Protein AF-A0AA86S1J9-F1 (afdb_monomer_lite)

Organism: NCBI:txid92480

Secondary structure (DSSP, 8-state):
---SS-----B-TTSPBPPPPHHHHHHHHHHHHHHHHHHHHHHHHHHHHHHHHHHHHHHHHHHHHHHHHHHHHHHHHHHHHHHHHHHHHHHHHHHHHHHHHHHHHHHHHHHHHHHHHHHHHHTS----------------------------S------------------------------------PPP---------------TTTT-------------------------SSHHHHHHHHHHHHHHHHHHHHHHHHHHHHHHHHHHTSTTS------

pLDDT: mean 70.23, std 21.92, range [32.53, 98.69]

Radius of gyration: 53.82 Å; chains: 1; bounding box: 109×72×164 Å

Foldseek 3Di:
DDDQADDQPDAPPVRHGDPDDPVRVVSRVVSVVVVVVVVVVVVVVVVVVVVVVVVVVVVVVVVVVVVVVVVVVVVVVVVVVVVVVVVVVVVVVVVVVVVVVVVVVVVVVVVVVVVVVVVVVVPPDPPPDDDDDDDDDDDDDDDPPPDDDPDDPDDDPDDDDPPPDDPDDDDDDDDDDDDDDDDYDDDDDDDDDDDDDDDDDDDPPDDPPPPDPDPPDDDDDDDDDDDDDDDDDDDDDPPPVVVVVVVVVVVVVVVVVVVVVVVVVVVVVVVVVPPPPPDDDDD

Structure (mmCIF, N/CA/C/O backbone):
data_AF-A0AA86S1J9-F1
#
_entry.id   AF-A0AA86S1J9-F1
#
loop_
_atom_site.group_PDB
_atom_site.id
_atom_site.type_symbol
_atom_site.label_atom_id
_atom_site.label_alt_id
_atom_site.label_comp_id
_atom_site.label_asym_id
_atom_site.label_entity_id
_atom_site.label_seq_id
_atom_site.pdbx_PDB_ins_code
_atom_site.Cartn_x
_atom_site.Cartn_y
_atom_site.Cartn_z
_atom_site.occupancy
_atom_site.B_iso_or_equiv
_atom_site.auth_seq_id
_atom_site.auth_comp_id
_atom_site.auth_asym_id
_atom_site.auth_atom_id
_atom_site.pdbx_PDB_model_num
ATOM 1 N N . MET A 1 1 ? -40.732 -11.973 35.338 1.00 45.09 1 MET A N 1
ATOM 2 C CA . MET A 1 1 ? -39.753 -10.915 35.672 1.00 45.09 1 MET A CA 1
ATOM 3 C C . MET A 1 1 ? -39.869 -10.614 37.156 1.00 45.09 1 MET A C 1
ATOM 5 O O . MET A 1 1 ? -40.944 -10.226 37.598 1.00 45.09 1 MET A O 1
ATOM 9 N N . MET A 1 2 ? -38.826 -10.903 37.936 1.00 52.12 2 MET A N 1
ATOM 10 C CA . MET A 1 2 ? -38.847 -10.723 39.391 1.00 52.12 2 MET A CA 1
ATOM 11 C C . MET A 1 2 ? -38.641 -9.254 39.760 1.00 52.12 2 MET A C 1
ATOM 13 O O . MET A 1 2 ? -37.820 -8.571 39.156 1.00 52.12 2 MET A O 1
ATOM 17 N N . LYS A 1 3 ? -39.378 -8.782 40.770 1.00 61.06 3 LYS A N 1
ATOM 18 C CA . LYS A 1 3 ? -39.089 -7.514 41.444 1.00 61.06 3 LYS A CA 1
ATOM 19 C C . LYS A 1 3 ? -37.802 -7.710 42.262 1.00 61.06 3 LYS A C 1
ATOM 21 O O . LYS A 1 3 ? -37.840 -8.532 43.174 1.00 61.06 3 LYS A O 1
ATOM 26 N N . PRO A 1 4 ? -36.697 -6.997 41.961 1.00 74.00 4 PRO A N 1
ATOM 27 C CA . PRO A 1 4 ? -35.430 -7.136 42.694 1.00 74.00 4 PRO A CA 1
ATOM 28 C C . PRO A 1 4 ? -35.527 -6.602 44.125 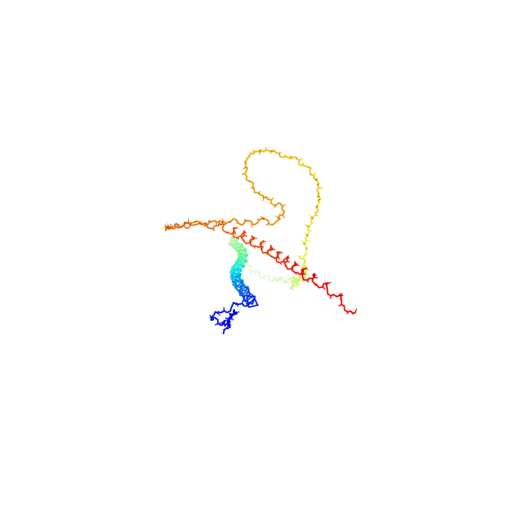1.00 74.00 4 PRO A C 1
ATOM 30 O O . PRO A 1 4 ? -34.716 -6.922 44.982 1.00 74.00 4 PRO A O 1
ATOM 33 N N . PHE A 1 5 ? -36.524 -5.751 44.354 1.00 78.19 5 PHE A N 1
ATOM 34 C CA . PHE A 1 5 ? -36.726 -5.030 45.590 1.00 78.19 5 PHE A CA 1
ATOM 35 C C . PHE A 1 5 ? -37.723 -5.750 46.484 1.00 78.19 5 PHE A C 1
ATOM 37 O O . PHE A 1 5 ? -38.827 -6.112 46.060 1.00 78.19 5 PHE A O 1
ATOM 44 N N . ILE A 1 6 ? -37.320 -5.924 47.736 1.00 80.94 6 ILE A N 1
ATOM 45 C CA . ILE A 1 6 ? -38.167 -6.429 48.801 1.00 80.94 6 ILE A CA 1
ATOM 46 C C . ILE A 1 6 ? -38.995 -5.256 49.316 1.00 80.94 6 ILE A C 1
ATOM 48 O O . ILE A 1 6 ? -38.469 -4.202 49.676 1.00 80.94 6 ILE A O 1
ATOM 52 N N . TYR A 1 7 ? -40.310 -5.441 49.314 1.00 79.25 7 TYR A N 1
ATOM 53 C CA . TYR A 1 7 ? -41.273 -4.485 49.841 1.00 79.25 7 TYR A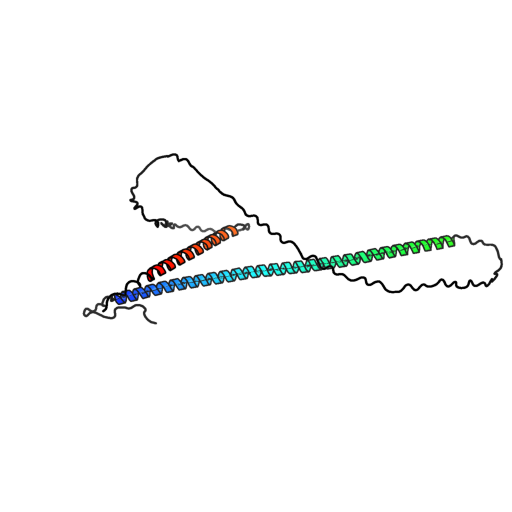 CA 1
ATOM 54 C C . TYR A 1 7 ? -41.998 -5.144 51.006 1.00 79.25 7 TYR A C 1
ATOM 56 O O . TYR A 1 7 ? -42.375 -6.313 50.893 1.00 79.25 7 TYR A O 1
ATOM 64 N N . SER A 1 8 ? -42.245 -4.389 52.075 1.00 72.81 8 SER A N 1
ATOM 65 C CA . SER A 1 8 ? -43.034 -4.874 53.207 1.00 72.81 8 SER A CA 1
ATOM 66 C C . SER A 1 8 ? -44.425 -5.320 52.742 1.00 72.81 8 SER A C 1
ATOM 68 O O . SER A 1 8 ? -45.183 -4.544 52.146 1.00 72.81 8 SER A O 1
ATOM 70 N N . LYS A 1 9 ? -44.731 -6.603 52.967 1.00 72.56 9 LYS A N 1
ATOM 71 C CA . LYS A 1 9 ? -46.024 -7.235 52.647 1.00 72.56 9 LYS A CA 1
ATOM 72 C C . LYS A 1 9 ? -46.938 -7.358 53.869 1.00 72.56 9 LYS A C 1
ATOM 74 O O . LYS A 1 9 ? -48.106 -7.691 53.705 1.00 72.56 9 LYS A O 1
ATOM 79 N N . GLU A 1 10 ? -46.416 -7.097 55.066 1.00 74.06 10 GLU A N 1
ATOM 80 C CA . GLU A 1 10 ? -47.159 -7.179 56.323 1.00 74.06 10 GLU A CA 1
ATOM 81 C C . GLU A 1 10 ? -47.872 -5.849 56.605 1.00 74.06 10 GLU A C 1
ATOM 83 O O . GLU A 1 10 ? -47.258 -4.777 56.602 1.00 74.06 10 GLU A O 1
ATOM 88 N N . VAL A 1 11 ? -49.183 -5.920 56.836 1.00 66.81 11 VAL A N 1
ATOM 89 C CA . VAL A 1 11 ? -50.024 -4.780 57.216 1.00 66.81 11 VAL A CA 1
ATOM 90 C C . VAL A 1 11 ? -50.331 -4.921 58.705 1.00 66.81 11 VAL A C 1
ATOM 92 O O . VAL A 1 11 ? -50.812 -5.968 59.135 1.00 66.81 11 VAL A O 1
ATOM 95 N N . THR A 1 12 ? -50.003 -3.902 59.498 1.00 71.00 12 THR A N 1
ATOM 96 C CA . THR A 1 12 ? -50.317 -3.838 60.932 1.00 71.00 12 THR A CA 1
ATOM 97 C C . THR A 1 12 ? -51.832 -3.769 61.154 1.00 71.00 12 THR A C 1
ATOM 99 O O . THR A 1 12 ? -52.582 -3.425 60.241 1.00 71.00 12 THR A O 1
ATOM 102 N N . ALA A 1 13 ? -52.305 -4.098 62.361 1.00 71.75 13 ALA A N 1
ATOM 103 C CA . ALA A 1 13 ? -53.736 -4.110 62.692 1.00 71.75 13 ALA A CA 1
ATOM 104 C C . ALA A 1 13 ? -54.424 -2.745 62.455 1.00 71.75 13 ALA A C 1
ATOM 106 O O . ALA A 1 13 ? -55.623 -2.696 62.194 1.00 71.75 13 ALA A O 1
ATOM 107 N N . GLU A 1 14 ? -53.656 -1.651 62.459 1.00 75.06 14 GLU A N 1
ATOM 108 C CA . GLU A 1 14 ? -54.088 -0.289 62.124 1.00 75.06 14 GLU A CA 1
ATOM 109 C C . GLU A 1 14 ? -54.188 0.002 60.607 1.00 75.06 14 GLU A C 1
ATOM 111 O O . GLU A 1 14 ? -54.456 1.135 60.210 1.00 75.06 14 GLU A O 1
ATOM 116 N N . GLY A 1 15 ? -53.955 -0.982 59.731 1.00 76.38 15 GLY A N 1
ATOM 117 C CA . GLY A 1 15 ? -54.033 -0.820 58.271 1.00 76.38 15 GLY A CA 1
ATOM 118 C C . GLY A 1 15 ? -52.809 -0.153 57.627 1.00 76.38 15 GLY A C 1
ATOM 119 O O . GLY A 1 15 ? -52.774 0.049 56.411 1.00 76.38 15 GLY A O 1
ATOM 120 N N . THR A 1 16 ? -51.783 0.176 58.411 1.00 72.94 16 THR A N 1
ATOM 121 C CA . THR A 1 16 ? -50.511 0.730 57.929 1.00 72.94 16 THR A CA 1
ATOM 122 C C . THR A 1 16 ? -49.564 -0.388 57.481 1.00 72.94 16 THR A C 1
ATOM 124 O O . THR A 1 16 ? -49.588 -1.494 58.009 1.00 72.94 16 THR A O 1
ATOM 127 N N . LYS A 1 17 ? -48.729 -0.149 56.462 1.00 76.06 17 LYS A N 1
ATOM 128 C CA . LYS A 1 17 ? -47.693 -1.122 56.071 1.00 76.06 17 LYS A CA 1
ATOM 129 C C . LYS A 1 17 ? -46.566 -1.072 57.094 1.00 76.06 17 LYS A C 1
ATOM 131 O O . LYS A 1 17 ? -46.089 0.018 57.412 1.00 76.06 17 LYS A O 1
ATOM 136 N N . LYS A 1 18 ? -46.118 -2.232 57.569 1.00 77.44 18 LYS A N 1
ATOM 137 C CA . LYS A 1 18 ? -44.987 -2.322 58.496 1.00 77.44 18 LYS A CA 1
ATOM 138 C C . LYS A 1 18 ? -43.740 -1.715 57.833 1.00 77.44 18 LYS A C 1
ATOM 140 O O . LYS A 1 18 ? -43.548 -1.956 56.636 1.00 77.44 18 LYS A O 1
ATOM 145 N N . PRO A 1 19 ? -42.906 -0.933 58.537 1.00 79.00 19 PRO A N 1
ATOM 146 C CA . PRO A 1 19 ? -41.640 -0.475 57.975 1.00 79.00 19 PRO A CA 1
ATOM 147 C C . PRO A 1 19 ? -40.791 -1.677 57.542 1.00 79.00 19 PRO A C 1
ATOM 149 O O . PRO A 1 19 ? -40.860 -2.747 58.148 1.00 79.00 19 PRO A O 1
ATOM 152 N N . ILE A 1 20 ? -40.039 -1.495 56.457 1.00 80.06 20 ILE A N 1
ATOM 153 C CA . ILE A 1 20 ? -39.129 -2.503 55.901 1.00 80.06 20 ILE A CA 1
ATOM 154 C C . ILE A 1 20 ? -38.148 -2.919 57.004 1.00 80.06 20 ILE A C 1
ATOM 156 O O . ILE A 1 20 ? -37.622 -2.065 57.718 1.00 80.06 20 ILE A O 1
ATOM 160 N N . SER A 1 21 ? -37.934 -4.224 57.175 1.00 86.88 21 SER A N 1
ATOM 161 C CA . SER A 1 21 ? -36.982 -4.721 58.173 1.00 86.88 21 SER A CA 1
ATOM 162 C C . SER A 1 21 ? -35.557 -4.306 57.800 1.00 86.88 21 SER A C 1
ATOM 164 O O . SER A 1 21 ? -35.221 -4.229 56.620 1.00 86.88 21 SER A O 1
ATOM 166 N N . GLN A 1 22 ? -34.679 -4.115 58.786 1.00 90.88 22 GLN A N 1
ATOM 167 C CA . GLN A 1 22 ? -33.268 -3.783 58.548 1.00 90.88 22 GLN A CA 1
ATOM 168 C C . GLN A 1 22 ? -32.595 -4.768 57.574 1.00 90.88 22 GLN A C 1
ATOM 170 O O . GLN A 1 22 ? -31.836 -4.365 56.696 1.00 90.88 22 GLN A O 1
ATOM 175 N N . ALA A 1 23 ? -32.915 -6.063 57.675 1.00 88.06 23 ALA A N 1
ATOM 176 C CA . ALA A 1 23 ? -32.395 -7.076 56.757 1.00 88.06 23 ALA A CA 1
ATOM 177 C C . ALA A 1 23 ? -32.872 -6.859 55.306 1.00 88.06 23 ALA A C 1
ATOM 179 O O . ALA A 1 23 ? -32.107 -7.041 54.361 1.00 88.06 23 ALA A O 1
ATOM 180 N N . GLU A 1 24 ? -34.122 -6.433 55.118 1.00 88.25 24 GLU A N 1
ATOM 181 C CA . GLU A 1 24 ? -34.692 -6.138 53.800 1.00 88.25 24 GLU A CA 1
ATOM 182 C C . GLU A 1 24 ? -34.114 -4.841 53.211 1.00 88.25 24 GLU A C 1
ATOM 184 O O . GLU A 1 24 ? -33.903 -4.748 52.001 1.00 88.25 24 GLU A O 1
ATOM 189 N N . GLU A 1 25 ? -33.809 -3.849 54.052 1.00 89.62 25 GLU A N 1
ATOM 190 C CA . GLU A 1 25 ? -33.127 -2.622 53.635 1.00 89.62 25 GLU A CA 1
ATOM 191 C C . GLU A 1 25 ? -31.705 -2.908 53.138 1.00 89.62 25 GLU A C 1
ATOM 193 O O . GLU A 1 25 ? -31.334 -2.448 52.055 1.00 89.62 25 GLU A O 1
ATOM 198 N N . VAL A 1 26 ? -30.940 -3.734 53.862 1.00 91.81 26 VAL A N 1
ATOM 199 C CA . VAL A 1 26 ? -29.599 -4.169 53.439 1.00 91.81 26 VAL A CA 1
ATOM 200 C C . VAL A 1 26 ? -29.663 -4.923 52.107 1.00 91.81 26 VAL A C 1
ATOM 202 O O . VAL A 1 26 ? -28.868 -4.643 51.210 1.00 91.81 26 VAL A O 1
ATOM 205 N N . LEU A 1 27 ? -30.638 -5.818 51.923 1.00 90.50 27 LEU A N 1
ATOM 206 C CA . LEU A 1 27 ? -30.830 -6.539 50.657 1.00 90.50 27 LEU A CA 1
ATOM 207 C C . LEU A 1 27 ? -31.189 -5.596 49.497 1.00 90.50 27 LEU A C 1
ATOM 209 O O . LEU A 1 27 ? -30.649 -5.716 48.393 1.00 90.50 27 LEU A O 1
ATOM 213 N N . ASN A 1 28 ? -32.057 -4.614 49.740 1.00 91.56 28 ASN A N 1
ATOM 214 C CA . ASN A 1 28 ? -32.386 -3.583 48.757 1.00 91.56 28 ASN A CA 1
ATOM 215 C C . ASN A 1 28 ? -31.166 -2.718 48.410 1.00 91.56 28 ASN A C 1
ATOM 217 O O . ASN A 1 28 ? -30.985 -2.353 47.246 1.00 91.56 28 ASN A O 1
ATOM 221 N N . TRP A 1 29 ? -30.319 -2.399 49.391 1.00 93.56 29 TRP A N 1
ATOM 222 C CA . TRP A 1 29 ? -29.069 -1.675 49.172 1.00 93.56 29 TRP A CA 1
ATOM 223 C C . TRP A 1 29 ? -28.084 -2.489 48.326 1.00 93.56 29 TRP A C 1
ATOM 225 O O . TRP A 1 29 ? -27.579 -1.975 47.329 1.00 93.56 29 TRP A O 1
ATOM 235 N N . GLN A 1 30 ? -27.879 -3.769 48.647 1.00 92.56 30 GLN A N 1
ATOM 236 C CA . GLN A 1 30 ? -27.031 -4.671 47.856 1.00 92.56 30 GLN A CA 1
ATOM 237 C C . GLN A 1 30 ? -27.527 -4.772 46.412 1.00 92.56 30 GLN A C 1
ATOM 239 O O . GLN A 1 30 ? -26.742 -4.683 45.471 1.00 92.56 30 GLN A O 1
ATOM 244 N N . THR A 1 31 ? -28.844 -4.864 46.231 1.00 94.69 31 THR A N 1
ATOM 245 C CA . THR A 1 31 ? -29.476 -4.895 44.910 1.00 94.69 31 THR A CA 1
ATOM 246 C C . THR A 1 31 ? -29.234 -3.602 44.130 1.00 94.69 31 THR A C 1
ATOM 248 O O . THR A 1 31 ? -28.872 -3.653 42.955 1.00 94.69 31 THR A O 1
ATOM 251 N N . LYS A 1 32 ? -29.379 -2.428 44.764 1.00 92.81 32 LYS A N 1
ATOM 252 C CA . LYS A 1 32 ? -29.051 -1.133 44.132 1.00 92.81 32 LYS A CA 1
ATOM 253 C C . LYS A 1 32 ? -27.583 -1.057 43.739 1.00 92.81 32 LYS A C 1
ATOM 255 O O . LYS A 1 32 ? -27.284 -0.597 42.641 1.00 92.81 32 LYS A O 1
ATOM 260 N N . ASN A 1 33 ? -26.689 -1.506 44.617 1.00 95.31 33 ASN A N 1
ATOM 261 C CA . ASN A 1 33 ? -25.254 -1.497 44.366 1.00 95.31 33 ASN A CA 1
ATOM 262 C C . ASN A 1 33 ? -24.908 -2.394 43.165 1.00 95.31 33 ASN A C 1
ATOM 264 O O . ASN A 1 33 ? -24.285 -1.927 42.216 1.00 95.31 33 ASN A O 1
ATOM 268 N N . ALA A 1 34 ? -25.431 -3.623 43.130 1.00 95.00 34 ALA A N 1
ATOM 269 C CA . ALA A 1 34 ? -25.252 -4.538 42.004 1.00 95.00 34 ALA A CA 1
ATOM 270 C C . ALA A 1 34 ? -25.789 -3.958 40.681 1.00 95.00 34 ALA A C 1
ATOM 272 O O . ALA A 1 34 ? -25.128 -4.046 39.649 1.00 95.00 34 ALA A O 1
ATOM 273 N N . LEU A 1 35 ? -26.959 -3.308 40.697 1.00 94.56 35 LEU A N 1
ATOM 274 C CA . LEU A 1 35 ? -27.503 -2.634 39.511 1.00 94.56 35 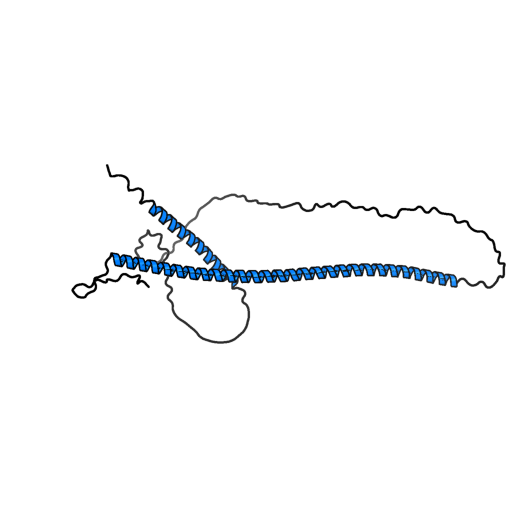LEU A CA 1
ATOM 275 C C . LEU A 1 35 ? -26.623 -1.464 39.048 1.00 94.56 35 LEU A C 1
ATOM 277 O O . LEU A 1 35 ? -26.420 -1.291 37.846 1.00 94.56 35 LEU A O 1
ATOM 281 N N . ALA A 1 36 ? -26.089 -0.675 39.982 1.00 95.31 36 ALA A N 1
ATOM 282 C CA . ALA A 1 36 ? -25.182 0.424 39.668 1.00 95.31 36 ALA A CA 1
ATOM 283 C C . ALA A 1 36 ? -23.866 -0.086 39.058 1.00 95.31 36 ALA A C 1
ATOM 285 O O . ALA A 1 36 ? -23.425 0.446 38.039 1.00 95.31 36 ALA A O 1
ATOM 286 N N . GLN A 1 37 ? -23.290 -1.155 39.619 1.00 96.12 37 GLN A N 1
ATOM 287 C CA . GLN A 1 37 ? -22.094 -1.807 39.081 1.00 96.12 37 GLN A CA 1
ATOM 288 C C . GLN A 1 37 ? -22.342 -2.369 37.678 1.00 96.12 37 GLN A C 1
ATOM 290 O O . GLN A 1 37 ? -21.584 -2.069 36.762 1.00 96.12 37 GLN A O 1
ATOM 295 N N . ASN A 1 38 ? -23.442 -3.098 37.470 1.00 96.88 38 ASN A N 1
ATOM 296 C CA . ASN A 1 38 ? -23.793 -3.636 36.153 1.00 96.88 38 ASN A CA 1
ATOM 297 C C . ASN A 1 38 ? -23.992 -2.527 35.110 1.00 96.88 38 ASN A C 1
ATOM 299 O O . ASN A 1 38 ? -23.545 -2.655 33.974 1.00 96.88 38 ASN A O 1
ATOM 303 N N . SER A 1 39 ? -24.622 -1.413 35.493 1.00 97.62 39 SER A N 1
ATOM 304 C CA . SER A 1 39 ? -24.782 -0.247 34.614 1.00 97.62 39 SER A CA 1
ATOM 305 C C . SER A 1 39 ? -23.435 0.374 34.230 1.00 97.62 39 SER A C 1
ATOM 307 O O . SER A 1 39 ? -23.232 0.750 33.074 1.00 97.62 39 SER A O 1
ATOM 309 N N . LEU A 1 40 ? -22.494 0.458 35.175 1.00 97.00 40 LEU A N 1
ATOM 310 C CA . LEU A 1 40 ? -21.138 0.928 34.902 1.00 97.00 40 LEU A CA 1
ATOM 311 C C . LEU A 1 40 ? -20.390 -0.028 33.964 1.00 97.00 40 LEU A C 1
ATOM 313 O O . LEU A 1 40 ? -19.813 0.433 32.982 1.00 97.00 40 LEU A O 1
ATOM 317 N N . LEU A 1 41 ? -20.458 -1.338 34.215 1.00 98.06 41 LEU A N 1
ATOM 318 C CA . LEU A 1 41 ? -19.839 -2.355 33.361 1.00 98.06 41 LEU A CA 1
ATOM 319 C C . LEU A 1 41 ? -20.370 -2.284 31.925 1.00 98.06 41 LEU A C 1
ATOM 321 O O . LEU A 1 41 ? -19.579 -2.239 30.991 1.00 98.06 41 LEU A O 1
ATOM 325 N N . GLN A 1 42 ? -21.682 -2.127 31.738 1.00 98.00 42 GLN A N 1
ATOM 326 C CA . GLN A 1 42 ? -22.269 -1.944 30.405 1.00 98.00 42 GLN A CA 1
ATOM 327 C C . GLN A 1 42 ? -21.810 -0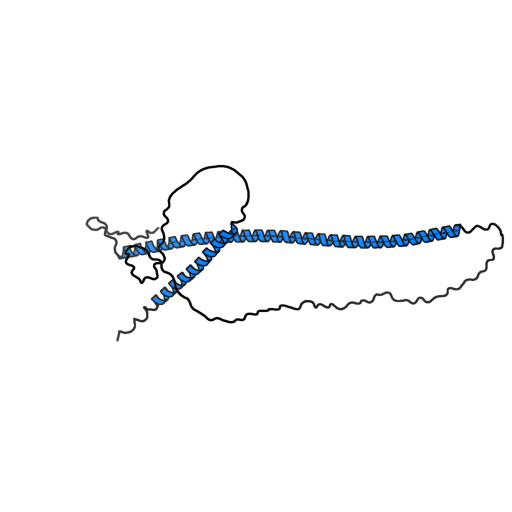.658 29.703 1.00 98.00 42 GLN A C 1
ATOM 329 O O . GLN A 1 42 ? -21.769 -0.599 28.475 1.00 98.00 42 GLN A O 1
ATOM 334 N N . LYS A 1 43 ? -21.511 0.414 30.449 1.00 98.19 43 LYS A N 1
ATOM 335 C CA . LYS A 1 43 ? -20.939 1.637 29.861 1.00 98.19 43 LYS A CA 1
ATOM 336 C C . LYS A 1 43 ? -19.494 1.417 29.425 1.00 98.19 43 LYS A C 1
ATOM 338 O O . LYS A 1 43 ? -19.097 1.979 28.409 1.00 98.19 43 LYS A O 1
ATOM 343 N N . ILE A 1 44 ? -18.728 0.648 30.198 1.00 97.81 44 ILE A N 1
ATOM 344 C CA . ILE A 1 44 ? -17.351 0.280 29.858 1.00 97.81 44 ILE A CA 1
ATOM 345 C C . ILE A 1 44 ? -17.350 -0.587 28.600 1.00 97.81 44 ILE A C 1
ATOM 347 O O . ILE A 1 44 ? -16.649 -0.249 27.657 1.00 97.81 44 ILE A O 1
ATOM 351 N N . GLU A 1 45 ? -18.200 -1.612 28.544 1.00 98.25 45 GLU A N 1
ATOM 352 C CA . GLU A 1 45 ? -18.362 -2.495 27.382 1.00 98.25 45 GLU A CA 1
ATOM 353 C C . GLU A 1 45 ? -18.658 -1.694 26.105 1.00 98.25 45 GLU A C 1
ATOM 355 O O . GLU A 1 45 ? -17.899 -1.752 25.148 1.00 98.25 45 GLU A O 1
ATOM 360 N N . ARG A 1 46 ? -19.640 -0.783 26.138 1.00 98.25 46 ARG A N 1
ATOM 361 C CA . ARG A 1 46 ? -19.940 0.088 24.985 1.00 98.25 46 ARG A CA 1
ATOM 362 C C . ARG A 1 46 ? -18.780 0.989 24.557 1.00 98.25 46 ARG A C 1
ATOM 364 O O . ARG A 1 46 ? -18.672 1.339 23.383 1.00 98.25 46 ARG A O 1
ATOM 371 N N . LYS A 1 47 ? -17.958 1.454 25.504 1.00 98.25 47 LYS A N 1
ATOM 372 C CA . LYS A 1 47 ? -16.761 2.242 25.178 1.00 98.25 47 LYS A CA 1
ATOM 373 C C . LYS A 1 47 ? -15.684 1.359 24.555 1.00 98.25 47 LYS A C 1
ATOM 375 O O . LYS A 1 47 ? -15.040 1.815 23.618 1.00 98.25 47 LYS A O 1
ATOM 380 N N . MET A 1 48 ? -15.530 0.133 25.049 1.00 98.31 48 MET A N 1
ATOM 381 C CA . MET A 1 48 ? -14.621 -0.867 24.496 1.00 98.31 48 MET A CA 1
ATOM 382 C C . MET A 1 48 ? -14.983 -1.171 23.041 1.00 98.31 48 MET A C 1
ATOM 384 O O . MET A 1 48 ? -14.133 -0.998 22.175 1.00 98.31 48 MET A O 1
ATOM 388 N N . ASP A 1 49 ? -16.256 -1.462 22.760 1.00 98.38 49 ASP A N 1
ATOM 389 C CA . ASP A 1 49 ? -16.747 -1.724 21.399 1.00 98.38 49 ASP A CA 1
ATOM 390 C C . ASP A 1 49 ? -16.467 -0.538 20.462 1.00 98.38 49 ASP A C 1
ATOM 392 O O . ASP A 1 49 ? -16.071 -0.696 19.309 1.00 98.38 49 ASP A O 1
ATOM 396 N N . LYS A 1 50 ? -16.651 0.695 20.957 1.00 98.44 50 LYS A N 1
ATOM 397 C CA . LYS A 1 50 ? -16.371 1.905 20.173 1.00 98.44 50 LYS A CA 1
ATOM 398 C C . LYS A 1 50 ? -14.881 2.046 19.852 1.00 98.44 50 LYS A C 1
ATOM 400 O O . LYS A 1 50 ? -14.546 2.462 18.744 1.00 98.44 50 LYS A O 1
ATOM 405 N N . ILE A 1 51 ? -14.009 1.748 20.814 1.00 98.25 51 ILE A N 1
ATOM 406 C CA . ILE A 1 51 ? -12.555 1.787 20.624 1.00 98.25 51 ILE A CA 1
ATOM 407 C C . ILE A 1 51 ? -12.133 0.706 19.627 1.00 98.25 51 ILE A C 1
ATOM 409 O O . ILE A 1 51 ? -11.395 1.011 18.697 1.00 98.25 51 ILE A O 1
ATOM 413 N N . GLU A 1 52 ? -12.651 -0.514 19.768 1.00 98.38 52 GLU A N 1
ATOM 414 C CA . GLU A 1 52 ? -12.380 -1.629 18.857 1.00 98.38 52 GLU A CA 1
ATOM 415 C C . GLU A 1 52 ? -12.746 -1.268 17.412 1.00 98.38 52 GLU A C 1
ATOM 417 O O . GLU A 1 52 ? -11.893 -1.325 16.528 1.00 98.38 52 GLU A O 1
ATOM 422 N N . LEU A 1 53 ? -13.958 -0.752 17.186 1.00 98.19 53 LEU A N 1
ATOM 423 C CA . LEU A 1 53 ? -14.392 -0.298 15.861 1.00 98.19 53 LEU A CA 1
ATOM 424 C C . LEU A 1 53 ? -13.538 0.854 15.305 1.00 98.19 53 LEU A C 1
ATOM 426 O O . LEU A 1 53 ? -13.312 0.926 14.094 1.00 98.19 53 LEU A O 1
ATOM 430 N N . SER A 1 54 ? -13.073 1.772 16.161 1.00 98.12 54 SER A N 1
ATOM 431 C CA . SER A 1 54 ? -12.187 2.868 15.740 1.00 98.12 54 SER A CA 1
ATOM 432 C C . SER A 1 54 ? -10.845 2.328 15.256 1.00 98.12 54 SER A C 1
ATOM 434 O O . SER A 1 54 ? -10.403 2.666 14.157 1.00 98.12 54 SER A O 1
ATOM 436 N N . ILE A 1 55 ? -10.243 1.428 16.036 1.00 98.06 55 ILE A N 1
ATOM 437 C CA . ILE A 1 55 ? -8.963 0.791 15.721 1.00 98.06 55 ILE A CA 1
ATOM 438 C C . ILE A 1 55 ? -9.075 -0.024 14.431 1.00 98.06 55 ILE A C 1
ATOM 440 O O . ILE A 1 55 ? -8.233 0.108 13.544 1.00 98.06 55 ILE A O 1
ATOM 444 N N . GLU A 1 56 ? -10.128 -0.829 14.274 1.00 98.06 56 GLU A N 1
ATOM 445 C CA . GLU A 1 56 ? -10.353 -1.606 13.051 1.00 98.06 56 GLU A CA 1
ATOM 446 C C . GLU A 1 56 ? -10.464 -0.711 11.812 1.00 98.06 56 GLU A C 1
ATOM 448 O O . GLU A 1 56 ? -9.870 -1.002 10.768 1.00 98.06 56 GLU A O 1
ATOM 453 N N . LYS A 1 57 ? -11.186 0.410 11.924 1.00 98.06 57 LYS A N 1
ATOM 454 C CA . LYS A 1 57 ? -11.342 1.374 10.832 1.00 98.06 57 LYS A CA 1
ATOM 455 C C . LYS A 1 57 ? -10.014 2.037 10.467 1.00 98.06 57 LYS A C 1
ATOM 457 O O . LYS A 1 57 ? -9.697 2.153 9.280 1.00 98.06 57 LYS A O 1
ATOM 462 N N . GLU A 1 58 ? -9.237 2.464 11.456 1.00 97.81 58 GLU A N 1
ATOM 463 C CA . GLU A 1 58 ? -7.934 3.098 11.244 1.00 97.81 58 GLU A CA 1
ATOM 464 C C . GLU A 1 58 ? -6.924 2.130 10.629 1.00 97.81 58 GLU A C 1
ATOM 466 O O . GLU A 1 58 ? -6.296 2.454 9.616 1.00 97.81 58 GLU A O 1
ATOM 471 N N . ILE A 1 59 ? -6.822 0.912 11.170 1.00 98.06 59 ILE A N 1
ATOM 472 C CA . ILE A 1 59 ? -5.967 -0.149 10.628 1.00 98.06 59 ILE A CA 1
ATOM 473 C C . ILE A 1 59 ? -6.388 -0.489 9.196 1.00 98.06 59 ILE A C 1
ATOM 475 O O . ILE A 1 59 ? -5.536 -0.567 8.307 1.00 98.06 59 ILE A O 1
ATOM 479 N N . GLY A 1 60 ? -7.690 -0.627 8.934 1.00 98.31 60 GLY A N 1
ATOM 480 C CA . GLY A 1 60 ? -8.217 -0.862 7.589 1.00 98.31 60 GLY A CA 1
ATOM 481 C C . GLY A 1 60 ? -7.853 0.258 6.607 1.00 98.31 60 GLY A C 1
ATOM 482 O O . GLY A 1 60 ? -7.415 -0.008 5.481 1.00 98.31 60 GLY A O 1
ATOM 483 N N . GLY A 1 61 ? -7.962 1.516 7.042 1.00 98.00 61 GLY A N 1
ATOM 484 C CA . GLY A 1 61 ? -7.586 2.690 6.254 1.00 98.00 61 GLY A CA 1
ATOM 485 C C . GLY A 1 61 ? -6.083 2.774 5.975 1.00 98.00 61 GLY A C 1
ATOM 486 O O . GLY A 1 61 ? -5.672 3.042 4.843 1.00 98.00 61 GLY A O 1
ATOM 487 N N . MET A 1 62 ? -5.239 2.512 6.975 1.00 97.62 62 MET A N 1
ATOM 488 C CA . MET A 1 62 ? -3.782 2.450 6.808 1.00 97.62 62 MET A CA 1
ATOM 489 C C . MET A 1 62 ? -3.365 1.327 5.860 1.00 97.62 62 MET A C 1
ATOM 491 O O . MET A 1 62 ? -2.594 1.569 4.933 1.00 97.62 62 MET A O 1
ATOM 495 N N . ASN A 1 63 ? -3.915 0.124 6.031 1.00 98.12 63 ASN A N 1
ATOM 496 C CA . ASN A 1 63 ? -3.606 -1.018 5.174 1.00 98.12 63 ASN A CA 1
ATOM 497 C C . ASN A 1 63 ? -3.993 -0.748 3.711 1.00 98.12 63 ASN A C 1
ATOM 499 O O . ASN A 1 63 ? -3.228 -1.051 2.798 1.00 98.12 63 ASN A O 1
ATOM 503 N N . SER A 1 64 ? -5.134 -0.093 3.480 1.00 98.31 64 SER A N 1
ATOM 504 C CA . SER A 1 64 ? -5.570 0.300 2.133 1.00 98.31 64 SER A CA 1
ATOM 505 C C . SER A 1 64 ? -4.611 1.308 1.484 1.00 98.31 64 SER A C 1
ATOM 507 O O . SER A 1 64 ? -4.236 1.152 0.320 1.00 98.31 64 SER A O 1
ATOM 509 N N . ARG A 1 65 ? -4.157 2.320 2.239 1.00 98.25 65 ARG A N 1
ATOM 510 C CA . ARG A 1 65 ? -3.148 3.290 1.770 1.00 98.25 65 ARG A CA 1
ATOM 511 C C . ARG A 1 65 ? -1.813 2.611 1.464 1.00 98.25 65 ARG A C 1
ATOM 513 O O . ARG A 1 65 ? -1.222 2.861 0.415 1.00 98.25 65 ARG A O 1
ATOM 520 N N . LEU A 1 66 ? -1.371 1.704 2.333 1.00 98.56 66 LEU A N 1
ATOM 521 C CA . LEU A 1 66 ? -0.139 0.941 2.144 1.00 98.56 66 LEU A CA 1
ATOM 522 C C . LEU A 1 66 ? -0.201 0.061 0.889 1.00 98.56 66 LEU A C 1
ATOM 524 O O . LEU A 1 66 ? 0.730 0.067 0.085 1.00 98.56 66 LEU A O 1
ATOM 528 N N . GLN A 1 67 ? -1.310 -0.653 0.680 1.00 98.38 67 GLN A N 1
ATOM 529 C CA . GLN A 1 67 ? -1.521 -1.463 -0.521 1.00 98.38 67 GLN A CA 1
ATOM 530 C C . GLN A 1 67 ? -1.506 -0.616 -1.794 1.00 98.38 67 GLN A C 1
ATOM 532 O O . GLN A 1 67 ? -0.899 -1.020 -2.788 1.00 98.38 67 GLN A O 1
ATOM 537 N N . LYS A 1 68 ? -2.118 0.574 -1.760 1.00 98.62 68 LYS A N 1
ATOM 538 C CA . LYS A 1 68 ? -2.086 1.520 -2.879 1.00 98.62 68 LYS A CA 1
ATOM 539 C C . LYS A 1 68 ? -0.653 1.937 -3.216 1.00 98.62 68 LYS A C 1
ATOM 541 O O . LYS A 1 68 ? -0.239 1.797 -4.364 1.00 98.62 68 LYS A O 1
ATOM 546 N N . HIS A 1 69 ? 0.130 2.363 -2.225 1.00 98.38 69 HIS A N 1
ATOM 547 C CA . HIS A 1 69 ? 1.531 2.738 -2.442 1.00 98.38 69 HIS A CA 1
ATOM 548 C C . HIS A 1 69 ? 2.387 1.575 -2.944 1.00 98.38 69 HIS A C 1
ATOM 550 O O . HIS A 1 69 ? 3.231 1.763 -3.819 1.00 98.38 69 HIS A O 1
ATOM 556 N N . TYR A 1 70 ? 2.155 0.364 -2.435 1.00 98.69 70 TYR A N 1
ATOM 557 C CA . TYR A 1 70 ? 2.840 -0.829 -2.918 1.00 98.69 70 TYR A CA 1
ATOM 558 C C . TYR A 1 70 ? 2.540 -1.096 -4.401 1.00 98.69 70 TYR A C 1
ATOM 560 O O . TYR A 1 70 ? 3.462 -1.339 -5.180 1.00 98.69 70 TYR A O 1
ATOM 568 N N . ALA A 1 71 ? 1.270 -1.009 -4.807 1.00 98.62 71 ALA A N 1
ATOM 569 C CA . ALA A 1 71 ? 0.865 -1.190 -6.199 1.00 98.62 71 ALA A CA 1
ATOM 570 C C . ALA A 1 71 ? 1.474 -0.119 -7.120 1.00 98.62 71 ALA A C 1
ATOM 572 O O . ALA A 1 71 ? 2.046 -0.458 -8.155 1.00 98.62 71 ALA A O 1
ATOM 573 N N . GLU A 1 72 ? 1.431 1.153 -6.714 1.00 98.69 72 GLU A N 1
ATOM 574 C CA . GLU A 1 72 ? 2.034 2.266 -7.460 1.00 98.69 72 GLU A CA 1
ATOM 575 C C . GLU A 1 72 ? 3.549 2.100 -7.624 1.00 98.69 72 GLU A C 1
ATOM 577 O O . GLU A 1 72 ? 4.101 2.331 -8.702 1.00 98.69 72 GLU A O 1
ATOM 582 N N . LEU A 1 73 ? 4.248 1.703 -6.556 1.00 98.62 73 LEU A N 1
ATOM 583 C CA . LEU A 1 73 ? 5.694 1.512 -6.598 1.00 98.62 73 LEU A CA 1
ATOM 584 C C . LEU A 1 73 ? 6.073 0.325 -7.487 1.00 98.62 73 LEU A C 1
ATOM 586 O O . LEU A 1 73 ? 7.042 0.409 -8.244 1.00 98.62 73 LEU A O 1
ATOM 590 N N . LYS A 1 74 ? 5.289 -0.754 -7.433 1.00 98.62 74 LYS A N 1
ATOM 591 C CA . LYS A 1 74 ? 5.458 -1.917 -8.303 1.00 98.62 74 LYS A CA 1
ATOM 592 C C . LYS A 1 74 ? 5.281 -1.543 -9.775 1.00 98.62 74 LYS A C 1
ATOM 594 O O . LYS A 1 74 ? 6.136 -1.881 -10.586 1.00 98.62 74 LYS A O 1
ATOM 599 N N . GLU A 1 75 ? 4.239 -0.785 -10.111 1.00 98.69 75 GLU A N 1
ATOM 600 C CA . GLU A 1 75 ? 4.009 -0.316 -11.482 1.00 98.69 75 GLU A CA 1
ATOM 601 C C . GLU A 1 75 ? 5.164 0.570 -11.981 1.00 98.69 75 GLU A C 1
ATOM 603 O O . GLU A 1 75 ? 5.650 0.408 -13.103 1.00 98.69 75 GLU A O 1
ATOM 608 N N . LYS A 1 76 ? 5.654 1.490 -11.139 1.00 98.69 76 LYS A N 1
ATOM 609 C CA . LYS A 1 76 ? 6.820 2.329 -11.464 1.00 98.69 76 LYS A CA 1
ATOM 610 C C . LYS A 1 76 ? 8.074 1.490 -11.709 1.00 98.69 76 LYS A C 1
ATOM 612 O O . LYS A 1 76 ? 8.826 1.790 -12.634 1.00 98.69 76 LYS A O 1
ATOM 617 N N . MET A 1 77 ? 8.294 0.449 -10.910 1.00 98.56 77 MET A N 1
ATOM 618 C CA . MET A 1 77 ? 9.426 -0.462 -11.079 1.00 98.56 77 MET A CA 1
ATOM 619 C C . MET A 1 77 ? 9.341 -1.209 -12.413 1.00 98.56 77 MET A C 1
ATOM 621 O O . MET A 1 77 ? 10.289 -1.158 -13.193 1.00 98.56 77 MET A O 1
ATOM 625 N N . GLU A 1 78 ? 8.191 -1.812 -12.722 1.00 98.62 78 GLU A N 1
ATOM 626 C CA . GLU A 1 78 ? 7.967 -2.524 -13.988 1.00 98.62 78 GLU A CA 1
ATOM 627 C C . GLU A 1 78 ? 8.144 -1.596 -15.202 1.00 98.62 78 GLU A C 1
ATOM 629 O O . GLU A 1 78 ? 8.773 -1.962 -16.199 1.00 98.62 78 GLU A O 1
ATOM 634 N N . ARG A 1 79 ? 7.664 -0.350 -15.101 1.00 98.69 79 ARG A N 1
ATOM 635 C CA . ARG A 1 79 ? 7.841 0.676 -16.136 1.00 98.69 79 ARG A CA 1
ATOM 636 C C . ARG A 1 79 ? 9.315 1.000 -16.384 1.00 98.69 79 ARG A C 1
ATOM 638 O O . ARG A 1 79 ? 9.756 0.992 -17.532 1.00 98.69 79 ARG A O 1
ATOM 645 N N . LEU A 1 80 ? 10.082 1.253 -15.323 1.00 98.62 80 LEU A N 1
ATOM 646 C CA . LEU A 1 80 ? 11.512 1.569 -15.421 1.00 98.62 80 LEU A CA 1
ATOM 647 C C . LEU A 1 80 ? 12.335 0.386 -15.950 1.00 98.62 80 LEU A C 1
ATOM 649 O O . LEU A 1 80 ? 13.300 0.575 -16.698 1.00 98.62 80 LEU A O 1
ATOM 653 N N . GLU A 1 81 ? 11.962 -0.843 -15.594 1.00 98.50 81 GLU A N 1
ATOM 654 C CA . GLU A 1 81 ? 12.589 -2.052 -16.129 1.00 98.50 81 GLU A CA 1
ATOM 655 C C . GLU A 1 81 ? 12.366 -2.188 -17.638 1.00 98.50 81 GLU A C 1
ATOM 657 O O . GLU A 1 81 ? 13.304 -2.509 -18.379 1.00 98.50 81 GLU A O 1
ATOM 662 N N . GLU A 1 82 ? 11.154 -1.899 -18.108 1.00 98.62 82 GLU A N 1
ATOM 663 C CA . GLU A 1 82 ? 10.812 -1.924 -19.528 1.00 98.62 82 GLU A CA 1
ATOM 664 C C . GLU A 1 82 ? 11.524 -0.808 -20.308 1.00 98.62 82 GLU A C 1
ATOM 666 O O . GLU A 1 82 ? 12.093 -1.054 -21.372 1.00 98.62 82 GLU A O 1
ATOM 671 N N . GLU A 1 83 ? 11.591 0.409 -19.765 1.00 98.44 83 GLU A N 1
ATOM 672 C CA . GLU A 1 83 ? 12.376 1.503 -20.352 1.00 98.44 83 GLU A CA 1
ATOM 673 C C . GLU A 1 83 ? 13.863 1.140 -20.453 1.00 98.44 83 GLU A C 1
ATOM 675 O O . GLU A 1 83 ? 14.492 1.309 -21.502 1.00 98.44 83 GLU A O 1
ATOM 680 N N . THR A 1 84 ? 14.422 0.549 -19.396 1.00 98.25 84 THR A N 1
ATOM 681 C CA . THR A 1 84 ? 15.813 0.081 -19.383 1.00 98.25 84 THR A CA 1
ATOM 682 C C . THR A 1 84 ? 16.052 -1.009 -20.431 1.00 98.25 84 THR A C 1
ATOM 684 O O . THR A 1 84 ? 17.109 -1.038 -21.074 1.00 98.25 84 THR A O 1
ATOM 687 N N . ARG A 1 85 ? 15.088 -1.915 -20.626 1.00 98.38 85 ARG A N 1
ATOM 688 C CA . ARG A 1 85 ? 15.140 -2.958 -21.659 1.00 98.38 85 ARG A CA 1
ATOM 689 C C . ARG A 1 85 ? 15.155 -2.346 -23.059 1.00 98.38 85 ARG A C 1
ATOM 691 O O . ARG A 1 85 ? 16.066 -2.651 -23.829 1.00 98.38 85 ARG A O 1
ATOM 698 N N . LYS A 1 86 ? 14.248 -1.407 -23.338 1.00 98.25 86 LYS A N 1
ATOM 699 C CA . LYS A 1 86 ? 14.183 -0.678 -24.614 1.00 98.25 86 LYS A CA 1
ATOM 700 C C . LYS A 1 86 ? 15.478 0.072 -24.915 1.00 98.25 86 LYS A C 1
ATOM 702 O O . LYS A 1 86 ? 16.015 -0.043 -26.012 1.00 98.25 86 LYS A O 1
ATOM 707 N N . ILE A 1 87 ? 16.047 0.777 -23.934 1.00 98.00 87 ILE A N 1
ATOM 708 C CA . ILE A 1 87 ? 17.330 1.482 -24.104 1.00 98.00 87 ILE A CA 1
ATOM 709 C C . ILE A 1 87 ? 18.450 0.501 -24.475 1.00 98.00 87 ILE A C 1
ATOM 711 O O . ILE A 1 87 ? 19.264 0.784 -25.360 1.00 98.00 87 ILE A O 1
ATOM 715 N N . LYS A 1 88 ? 18.501 -0.671 -23.828 1.00 97.19 88 LYS A N 1
ATOM 716 C CA . LYS A 1 88 ? 19.492 -1.711 -24.148 1.00 97.19 88 LYS A CA 1
ATOM 717 C C . LYS A 1 88 ? 19.319 -2.244 -25.570 1.00 97.19 88 LYS A C 1
ATOM 719 O O . LYS A 1 88 ? 20.324 -2.455 -26.249 1.00 97.19 88 LYS A O 1
ATOM 724 N N . GLU A 1 89 ? 18.089 -2.452 -26.023 1.00 97.31 89 GLU A N 1
ATOM 725 C CA . GLU A 1 89 ? 17.786 -2.912 -27.383 1.00 97.31 89 GLU A CA 1
ATOM 726 C C . GLU A 1 89 ? 18.177 -1.873 -28.434 1.00 97.31 89 GLU A C 1
ATOM 728 O O . GLU A 1 89 ? 18.942 -2.192 -29.346 1.00 97.31 89 GLU A O 1
ATOM 733 N N . THR A 1 90 ? 17.778 -0.613 -28.251 1.00 97.31 90 THR A N 1
ATOM 734 C CA . THR A 1 90 ? 18.164 0.493 -29.138 1.00 97.31 90 THR A CA 1
ATOM 735 C C . THR A 1 90 ? 19.680 0.653 -29.205 1.00 97.31 90 THR A C 1
ATOM 737 O O . THR A 1 90 ? 20.243 0.801 -30.287 1.00 97.31 90 THR A O 1
ATOM 740 N N . ARG A 1 91 ? 20.388 0.549 -28.071 1.00 96.38 91 ARG A N 1
ATOM 741 C CA . ARG A 1 91 ? 21.858 0.610 -28.052 1.00 96.38 91 ARG A CA 1
ATOM 742 C C . ARG A 1 91 ? 22.495 -0.540 -28.835 1.00 96.38 91 ARG A C 1
ATOM 744 O O . ARG A 1 91 ? 23.469 -0.316 -29.551 1.00 96.38 91 ARG A O 1
ATOM 751 N N . ARG A 1 92 ? 21.967 -1.764 -28.715 1.00 96.25 92 ARG A N 1
ATOM 752 C CA . ARG A 1 92 ? 22.437 -2.918 -29.504 1.00 96.25 92 ARG A CA 1
ATOM 753 C C . ARG A 1 92 ? 22.216 -2.694 -30.997 1.00 96.25 92 ARG A C 1
ATOM 755 O O . ARG A 1 92 ? 23.136 -2.932 -31.774 1.00 96.25 92 ARG A O 1
ATOM 762 N N . PHE A 1 93 ? 21.037 -2.206 -31.379 1.00 96.56 93 PHE A N 1
ATOM 763 C CA . PHE A 1 93 ? 20.713 -1.894 -32.768 1.00 96.56 93 PHE A CA 1
ATOM 764 C C . PHE A 1 93 ? 21.626 -0.799 -33.338 1.00 96.56 93 PHE A C 1
ATOM 766 O O . PHE A 1 93 ? 22.207 -0.980 -34.403 1.00 96.56 93 PHE A O 1
ATOM 773 N N . ASN A 1 94 ? 21.849 0.285 -32.593 1.00 96.75 94 ASN A N 1
ATOM 774 C CA . ASN A 1 94 ? 22.751 1.361 -33.005 1.00 96.75 94 ASN A CA 1
ATOM 775 C C . ASN A 1 94 ? 24.190 0.866 -33.200 1.00 96.75 94 ASN A C 1
ATOM 777 O O . ASN A 1 94 ? 24.833 1.227 -34.181 1.00 96.75 94 ASN A O 1
ATOM 781 N N . ASN A 1 95 ? 24.691 0.001 -32.314 1.00 96.44 95 ASN A N 1
ATOM 782 C CA . ASN A 1 95 ? 26.018 -0.597 -32.479 1.00 96.44 95 ASN A CA 1
ATOM 783 C C . ASN A 1 95 ? 26.116 -1.447 -33.757 1.00 96.44 95 ASN A C 1
ATOM 785 O O . ASN A 1 95 ? 27.137 -1.403 -34.439 1.00 96.44 95 ASN A O 1
ATOM 789 N N . LEU A 1 96 ? 25.062 -2.203 -34.085 1.00 96.94 96 LEU A N 1
ATOM 790 C CA . LEU A 1 96 ? 24.994 -2.989 -35.318 1.00 96.94 96 LEU A CA 1
ATOM 791 C C . LEU A 1 96 ? 24.991 -2.084 -36.556 1.00 96.94 96 LEU A C 1
ATOM 793 O O . LEU A 1 96 ? 25.699 -2.366 -37.519 1.00 96.94 96 LEU A O 1
ATOM 797 N N . LEU A 1 97 ? 24.221 -0.994 -36.517 1.00 96.94 97 LEU A N 1
ATOM 798 C CA . LEU A 1 97 ? 24.154 -0.013 -37.598 1.00 96.94 97 LEU A CA 1
ATOM 799 C C . LEU A 1 97 ? 25.527 0.624 -37.838 1.00 96.94 97 LEU A C 1
ATOM 801 O O . LEU A 1 97 ? 25.987 0.659 -38.974 1.00 96.94 97 LEU A O 1
ATOM 805 N N . ILE A 1 98 ? 26.221 1.034 -36.772 1.00 97.25 98 ILE A N 1
ATOM 806 C CA . ILE A 1 98 ? 27.582 1.583 -36.861 1.00 97.25 98 ILE A CA 1
ATOM 807 C C . ILE A 1 98 ? 28.549 0.573 -37.498 1.00 97.25 98 ILE A C 1
ATOM 809 O O . ILE A 1 98 ? 29.382 0.959 -38.314 1.00 97.25 98 ILE A O 1
ATOM 813 N N . GLU A 1 99 ? 28.461 -0.713 -37.150 1.00 97.50 99 GLU A N 1
ATOM 814 C CA . GLU A 1 99 ? 29.324 -1.733 -37.760 1.00 97.50 99 GLU A CA 1
ATOM 815 C C . GLU A 1 99 ? 29.026 -1.916 -39.253 1.00 97.50 99 GLU A C 1
ATOM 817 O O . GLU A 1 99 ? 29.947 -1.962 -40.067 1.00 97.50 99 GLU A O 1
ATOM 822 N N . LYS A 1 100 ? 27.743 -1.940 -39.630 1.00 97.69 100 LYS A N 1
ATOM 823 C CA . LYS A 1 100 ? 27.327 -2.040 -41.034 1.00 97.69 100 LYS A CA 1
ATOM 824 C C . LYS A 1 100 ? 27.755 -0.830 -41.859 1.00 97.69 100 LYS A C 1
ATOM 826 O O . LYS A 1 100 ? 28.191 -1.005 -42.992 1.00 97.69 100 LYS A O 1
ATOM 831 N N . GLU A 1 101 ? 27.710 0.366 -41.282 1.00 97.88 101 GLU A N 1
ATOM 832 C CA . GLU A 1 101 ? 28.210 1.584 -41.924 1.00 97.88 101 GLU A CA 1
ATOM 833 C C . GLU A 1 101 ? 29.720 1.493 -42.200 1.00 97.88 101 GLU A C 1
ATOM 835 O O . GLU A 1 101 ? 30.177 1.815 -43.295 1.00 97.88 101 GLU A O 1
ATOM 840 N N . ARG A 1 102 ? 30.509 0.967 -41.251 1.00 97.75 102 ARG A N 1
ATOM 841 C CA . ARG A 1 102 ? 31.949 0.734 -41.468 1.00 97.75 102 ARG A CA 1
ATOM 842 C C . ARG A 1 102 ? 32.216 -0.292 -42.566 1.00 97.75 102 ARG A C 1
ATOM 844 O O . ARG A 1 102 ? 33.153 -0.117 -43.341 1.00 97.75 102 ARG A O 1
ATOM 851 N N . GLU A 1 103 ? 31.445 -1.376 -42.620 1.00 97.75 103 GLU A N 1
ATOM 852 C CA . GLU A 1 103 ? 31.558 -2.381 -43.688 1.00 97.75 103 GLU A CA 1
ATOM 853 C C . GLU A 1 103 ? 31.222 -1.786 -45.065 1.00 97.75 103 GLU A C 1
ATOM 855 O O . GLU A 1 103 ? 31.940 -2.038 -46.038 1.00 97.75 103 GLU A O 1
ATOM 860 N N . LEU A 1 104 ? 30.171 -0.962 -45.147 1.00 97.69 104 LEU A N 1
ATOM 861 C CA . LEU A 1 104 ? 29.802 -0.247 -46.370 1.00 97.69 104 LEU A CA 1
ATOM 862 C C . LEU A 1 104 ? 30.903 0.712 -46.815 1.00 97.69 104 LEU A C 1
ATOM 864 O O . LEU A 1 104 ? 31.274 0.699 -47.987 1.00 97.69 104 LEU A O 1
ATOM 868 N N . GLN A 1 105 ? 31.471 1.482 -45.886 1.00 97.75 105 GLN A N 1
ATOM 869 C CA . GLN A 1 105 ? 32.554 2.414 -46.183 1.00 97.75 105 GLN A CA 1
ATOM 870 C C . GLN A 1 105 ? 33.790 1.693 -46.743 1.00 97.75 105 GLN A C 1
ATOM 872 O O . GLN A 1 105 ? 34.315 2.095 -47.777 1.00 97.75 105 GLN A O 1
ATOM 877 N N . LYS A 1 106 ? 34.191 0.563 -46.144 1.00 98.06 106 LYS A N 1
ATOM 878 C CA . LYS A 1 106 ? 35.288 -0.274 -46.668 1.00 98.06 106 LYS A CA 1
ATOM 879 C C . LYS A 1 106 ? 34.999 -0.801 -48.075 1.00 98.06 106 LYS A C 1
ATOM 881 O O . LYS A 1 106 ? 35.873 -0.795 -48.934 1.00 98.06 106 LYS A O 1
ATOM 886 N N . THR A 1 107 ? 33.775 -1.270 -48.317 1.00 97.94 107 THR A N 1
ATOM 887 C CA . THR A 1 107 ? 33.375 -1.798 -49.633 1.00 97.94 107 THR A CA 1
ATOM 888 C C . THR A 1 107 ? 33.368 -0.693 -50.691 1.00 97.94 107 THR A C 1
ATOM 890 O O . THR A 1 107 ? 33.753 -0.917 -51.837 1.00 97.94 107 THR A O 1
ATOM 893 N N . ARG A 1 108 ? 32.962 0.519 -50.303 1.00 98.00 108 ARG A N 1
ATOM 894 C CA . ARG A 1 108 ? 32.995 1.704 -51.159 1.00 98.00 108 ARG A CA 1
ATOM 895 C C . ARG A 1 108 ? 34.425 2.093 -51.532 1.00 98.00 108 ARG A C 1
ATOM 897 O O . ARG A 1 108 ? 34.682 2.304 -52.710 1.00 98.00 108 ARG A O 1
ATOM 904 N N . GLU A 1 109 ? 35.341 2.119 -50.567 1.00 97.75 109 GLU A N 1
ATOM 905 C CA . GLU A 1 109 ? 36.769 2.377 -50.811 1.00 97.75 109 GLU A CA 1
ATOM 906 C C . GLU A 1 109 ? 37.358 1.360 -51.801 1.00 97.75 109 GLU A C 1
ATOM 908 O O . GLU A 1 109 ? 38.005 1.743 -52.773 1.00 97.75 109 GLU A O 1
ATOM 913 N N . GLN A 1 110 ? 37.049 0.069 -51.625 1.00 97.50 110 GLN A N 1
ATOM 914 C CA . GLN A 1 110 ? 37.464 -0.987 -52.559 1.00 97.50 110 GLN A CA 1
ATOM 915 C C . GLN A 1 110 ? 36.899 -0.787 -53.970 1.00 97.50 110 GLN A C 1
ATOM 917 O O . GLN A 1 110 ? 37.590 -1.027 -54.960 1.00 97.50 110 GLN A O 1
ATOM 922 N N . TYR A 1 111 ? 35.637 -0.367 -54.082 1.00 97.81 111 TYR A N 1
ATOM 923 C CA . TYR A 1 111 ? 35.016 -0.082 -55.372 1.00 97.81 111 TYR A CA 1
ATOM 924 C C . TYR A 1 111 ? 35.670 1.121 -56.062 1.00 97.81 111 TYR A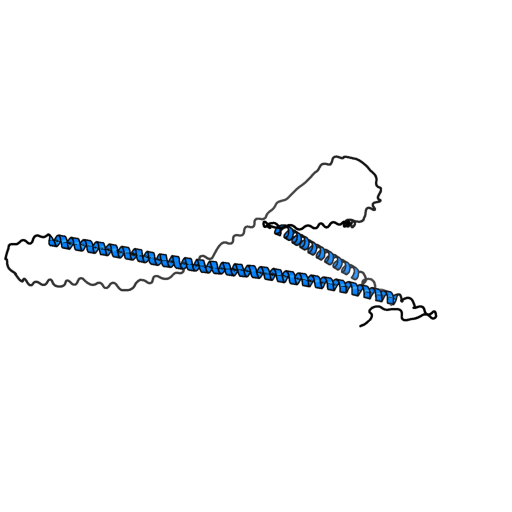 C 1
ATOM 926 O O . TYR A 1 111 ? 35.976 1.050 -57.251 1.00 97.81 111 TYR A O 1
ATOM 934 N N . GLU A 1 112 ? 35.918 2.205 -55.326 1.00 97.62 112 GLU A N 1
ATOM 935 C CA . GLU A 1 112 ? 36.577 3.411 -55.839 1.00 97.62 112 GLU A CA 1
ATOM 936 C C . GLU A 1 112 ? 38.007 3.110 -56.326 1.00 97.62 112 GLU A C 1
ATOM 938 O O . GLU A 1 112 ? 38.382 3.536 -57.422 1.00 97.62 112 GLU A O 1
ATOM 943 N N . GLU A 1 113 ? 38.771 2.296 -55.590 1.00 96.88 113 GLU A N 1
ATOM 944 C CA . GLU A 1 113 ? 40.099 1.825 -56.007 1.00 96.88 113 GLU A CA 1
ATOM 945 C C . GLU A 1 113 ? 40.039 1.018 -57.317 1.00 96.88 113 GLU A C 1
ATOM 947 O O . GLU A 1 113 ? 40.837 1.229 -58.236 1.00 96.88 113 GLU A O 1
ATOM 952 N N . LEU A 1 114 ? 39.049 0.129 -57.450 1.00 96.38 114 LEU A N 1
ATOM 953 C CA . LEU A 1 114 ? 38.865 -0.687 -58.650 1.00 96.38 114 LEU A CA 1
ATOM 954 C C . LEU A 1 114 ? 38.469 0.159 -59.870 1.00 96.38 114 LEU A C 1
ATOM 956 O O . LEU A 1 114 ? 38.955 -0.081 -60.978 1.00 96.38 114 LEU A O 1
ATOM 960 N N . VAL A 1 115 ? 37.610 1.165 -59.675 1.00 96.25 115 VAL A N 1
ATOM 961 C CA . VAL A 1 115 ? 37.243 2.133 -60.718 1.00 96.25 115 VAL A CA 1
ATOM 962 C C . VAL A 1 115 ? 38.477 2.903 -61.184 1.00 96.25 115 VAL A C 1
ATOM 964 O O . VAL A 1 115 ? 38.727 2.962 -62.390 1.00 96.25 115 VAL A O 1
ATOM 967 N N . HIS A 1 116 ? 39.287 3.416 -60.252 1.00 95.69 116 HIS A N 1
ATOM 968 C CA . HIS A 1 116 ? 40.529 4.119 -60.574 1.00 95.69 116 HIS A CA 1
ATOM 969 C C . HIS A 1 116 ? 41.497 3.230 -61.374 1.00 95.69 116 HIS A C 1
ATOM 971 O O . HIS A 1 116 ? 42.019 3.651 -62.407 1.00 95.69 116 HIS A O 1
ATOM 977 N N . TYR A 1 117 ? 41.674 1.969 -60.966 1.00 95.00 117 TYR A N 1
ATOM 978 C CA . TYR A 1 117 ? 42.496 0.993 -61.690 1.00 95.00 117 TYR A CA 1
ATOM 979 C C . TYR A 1 117 ? 42.012 0.763 -63.133 1.00 95.00 117 TYR A C 1
ATOM 981 O O . TYR A 1 117 ? 42.813 0.725 -64.071 1.00 95.00 117 TYR A O 1
ATOM 989 N N . VAL A 1 118 ? 40.698 0.623 -63.341 1.00 93.00 118 VAL A N 1
ATOM 990 C CA . VAL A 1 118 ? 40.114 0.443 -64.680 1.00 93.00 118 VAL A CA 1
ATOM 991 C C . VAL A 1 118 ? 40.316 1.687 -65.547 1.00 93.00 118 VAL A C 1
ATOM 993 O O . VAL A 1 118 ? 40.633 1.560 -66.732 1.00 93.00 118 VAL A O 1
ATOM 996 N N . GLU A 1 119 ? 40.150 2.885 -64.990 1.00 91.12 119 GLU A N 1
ATOM 997 C CA . GLU A 1 119 ? 40.406 4.137 -65.709 1.00 91.12 119 GLU A CA 1
ATOM 998 C C . GLU A 1 119 ? 41.875 4.296 -66.101 1.00 91.12 119 GLU A C 1
ATOM 1000 O O . GLU A 1 119 ? 42.168 4.704 -67.226 1.00 91.12 119 GLU A O 1
ATOM 1005 N N . GLU A 1 120 ? 42.802 3.938 -65.215 1.00 90.19 120 GLU A N 1
ATOM 1006 C CA . GLU A 1 120 ? 44.237 3.958 -65.497 1.00 90.19 120 GLU A CA 1
ATOM 1007 C C . GLU A 1 120 ? 44.597 2.974 -66.620 1.00 90.19 120 GLU A C 1
ATOM 1009 O O . GLU A 1 120 ? 45.303 3.332 -67.564 1.00 90.19 120 GLU A O 1
ATOM 1014 N N . LYS A 1 121 ? 44.025 1.761 -66.601 1.00 86.12 121 LYS A N 1
ATOM 1015 C CA . LYS A 1 121 ? 44.205 0.776 -67.680 1.00 86.12 121 LYS A CA 1
ATOM 1016 C C . LYS A 1 121 ? 43.608 1.215 -69.017 1.00 86.12 121 LYS A C 1
ATOM 1018 O O . LYS A 1 121 ? 44.174 0.878 -70.053 1.00 86.12 121 LYS A O 1
ATOM 1023 N N . LYS A 1 122 ? 42.513 1.983 -69.023 1.00 80.81 122 LYS A N 1
ATOM 1024 C CA . LYS A 1 122 ? 41.928 2.554 -70.253 1.00 80.81 122 LYS A CA 1
ATOM 1025 C C . LYS A 1 122 ? 42.776 3.668 -70.875 1.00 80.81 122 LYS A C 1
ATOM 1027 O O . LYS A 1 122 ? 42.629 3.927 -72.064 1.00 80.81 122 LYS A O 1
ATOM 1032 N N . LYS A 1 123 ? 43.638 4.333 -70.099 1.00 68.94 123 LYS A N 1
ATOM 1033 C CA . LYS A 1 123 ? 44.497 5.438 -70.567 1.00 68.94 123 LYS A CA 1
ATOM 1034 C C . LYS A 1 123 ? 45.822 4.973 -71.181 1.00 68.94 123 LYS A C 1
ATOM 1036 O O . LYS A 1 123 ? 46.585 5.814 -71.645 1.00 68.94 123 LYS A O 1
ATOM 1041 N N . ILE A 1 124 ? 46.102 3.666 -71.213 1.00 59.75 124 ILE A N 1
ATOM 1042 C CA . ILE A 1 124 ? 47.223 3.130 -71.993 1.00 59.75 124 ILE A CA 1
ATOM 1043 C C . ILE A 1 124 ? 46.862 3.323 -73.475 1.00 59.75 124 ILE A C 1
ATOM 1045 O O . ILE A 1 124 ? 45.870 2.740 -73.920 1.00 59.75 124 ILE A O 1
ATOM 1049 N N . PRO A 1 125 ? 47.604 4.147 -74.238 1.00 52.66 125 PRO A N 1
ATOM 1050 C CA . PRO A 1 125 ? 47.307 4.351 -75.644 1.00 52.66 125 PRO A CA 1
ATOM 1051 C C . PRO A 1 125 ? 47.450 3.011 -76.358 1.00 52.66 125 PRO A C 1
ATOM 1053 O O . PRO A 1 125 ? 48.461 2.320 -76.218 1.00 52.66 125 PRO A O 1
ATOM 1056 N N . ILE A 1 126 ? 46.412 2.644 -77.108 1.00 54.56 126 ILE A N 1
ATOM 1057 C CA . ILE A 1 126 ? 46.503 1.613 -78.133 1.00 54.56 126 ILE A CA 1
ATOM 1058 C C . ILE A 1 126 ? 47.588 2.110 -79.084 1.00 54.56 126 ILE A C 1
ATOM 1060 O O . ILE A 1 126 ? 47.381 3.064 -79.829 1.00 54.56 126 ILE A O 1
ATOM 1064 N N . PHE A 1 127 ? 48.775 1.520 -78.978 1.00 46.50 127 PHE A N 1
ATOM 1065 C CA . PHE A 1 127 ? 49.804 1.648 -79.992 1.00 46.50 127 PHE A CA 1
ATOM 1066 C C . PHE A 1 127 ? 49.269 0.879 -81.206 1.00 46.50 127 PHE A C 1
ATOM 1068 O O . PHE A 1 127 ? 49.390 -0.343 -81.296 1.00 46.50 127 PHE A O 1
ATOM 1075 N N . GLU A 1 128 ? 48.548 1.588 -82.074 1.00 54.69 128 GLU A N 1
ATOM 1076 C CA . GLU A 1 128 ? 48.394 1.194 -83.469 1.00 54.69 128 GLU A CA 1
ATOM 1077 C C . GLU A 1 128 ? 49.791 1.239 -84.081 1.00 54.69 128 GLU A C 1
ATOM 1079 O O . GLU A 1 128 ? 50.349 2.313 -84.270 1.00 54.69 128 GLU A O 1
ATOM 1084 N N . ASP A 1 129 ? 50.391 0.056 -84.209 1.00 50.25 129 ASP A N 1
ATOM 1085 C CA . ASP A 1 129 ? 51.283 -0.380 -85.289 1.00 50.25 129 ASP A CA 1
ATOM 1086 C C . ASP A 1 129 ? 52.275 -1.410 -84.740 1.00 50.25 129 ASP A C 1
ATOM 1088 O O . ASP A 1 129 ? 53.323 -1.055 -84.215 1.00 50.25 129 ASP A O 1
ATOM 1092 N N . GLU A 1 130 ? 51.940 -2.702 -84.860 1.00 47.41 130 GLU A N 1
ATOM 1093 C CA . GLU A 1 130 ? 52.873 -3.705 -85.401 1.00 47.41 130 GLU A CA 1
ATOM 1094 C C . GLU A 1 130 ? 52.226 -5.105 -85.518 1.00 47.41 130 GLU A C 1
ATOM 1096 O O . GLU A 1 130 ? 51.786 -5.688 -84.523 1.00 47.41 130 GLU A O 1
ATOM 1101 N N . PRO A 1 131 ? 52.186 -5.708 -86.723 1.00 59.00 131 PRO A N 1
ATOM 1102 C CA . PRO A 1 131 ? 51.704 -7.066 -86.927 1.00 59.00 131 PRO A CA 1
ATOM 1103 C C . PRO A 1 131 ? 52.846 -8.069 -86.722 1.00 59.00 131 PRO A C 1
ATOM 1105 O O . PRO A 1 131 ? 53.522 -8.443 -87.677 1.00 59.00 131 PRO A O 1
ATOM 1108 N N . TYR A 1 132 ? 53.052 -8.562 -85.497 1.00 50.00 132 TYR A N 1
ATOM 1109 C CA . TYR A 1 132 ? 54.010 -9.650 -85.266 1.00 50.00 132 TYR A CA 1
ATOM 1110 C C . TYR A 1 132 ? 53.454 -10.789 -84.399 1.00 50.00 132 TYR A C 1
ATOM 1112 O O . TYR A 1 132 ? 53.316 -10.703 -83.186 1.00 50.00 132 TYR A O 1
ATOM 1120 N N . TYR A 1 133 ? 53.182 -11.893 -85.100 1.00 48.28 133 TYR A N 1
ATOM 1121 C CA . TYR A 1 133 ? 53.334 -13.294 -84.699 1.00 48.28 133 TYR A CA 1
ATOM 1122 C C . TYR A 1 133 ? 52.837 -13.740 -83.314 1.00 48.28 133 TYR A C 1
ATOM 1124 O O . TYR A 1 133 ? 53.544 -13.735 -82.308 1.00 48.28 133 TYR A O 1
ATOM 1132 N N . VAL A 1 134 ? 51.666 -14.378 -83.346 1.00 50.97 134 VAL A N 1
ATOM 1133 C CA . VAL A 1 134 ? 51.260 -15.407 -82.386 1.00 50.97 134 VAL A CA 1
ATOM 1134 C C . VAL A 1 134 ? 52.297 -16.538 -82.390 1.00 50.97 134 VAL A C 1
ATOM 1136 O O . VAL A 1 134 ? 52.395 -17.304 -83.349 1.00 50.97 134 VAL A O 1
ATOM 1139 N N . ARG A 1 135 ? 53.052 -16.681 -81.295 1.00 50.44 135 ARG A N 1
ATOM 1140 C CA . ARG A 1 135 ? 53.862 -17.874 -81.013 1.00 50.44 135 ARG A CA 1
ATOM 1141 C C . ARG A 1 135 ? 53.253 -18.627 -79.825 1.00 50.44 135 ARG A C 1
ATOM 1143 O O . ARG A 1 135 ? 53.339 -18.140 -78.700 1.00 50.44 135 ARG A O 1
ATOM 1150 N N . PRO A 1 136 ? 52.653 -19.814 -80.020 1.00 52.94 136 PRO A N 1
ATOM 1151 C CA . PRO A 1 136 ? 52.126 -20.600 -78.913 1.00 52.94 136 PRO A CA 1
ATOM 1152 C C . PRO A 1 136 ? 53.266 -21.386 -78.247 1.00 52.94 136 PRO A C 1
ATOM 1154 O O . PRO A 1 136 ? 53.582 -22.500 -78.664 1.00 52.94 136 PRO A O 1
ATOM 1157 N N . SER A 1 137 ? 53.898 -20.837 -77.204 1.00 49.28 137 SER A N 1
ATOM 1158 C CA . SER A 1 137 ? 54.785 -21.630 -76.342 1.00 49.28 137 SER A CA 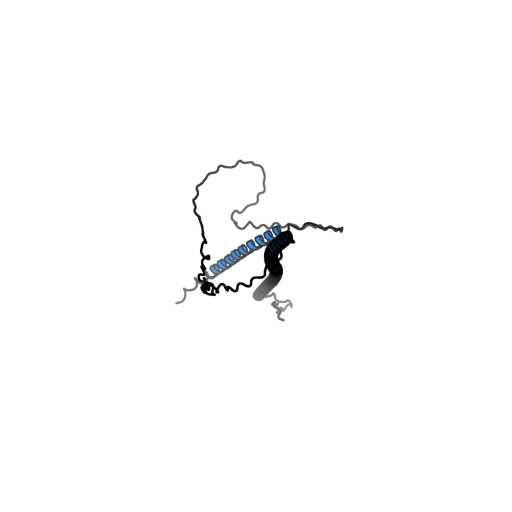1
ATOM 1159 C C . SER A 1 137 ? 53.993 -22.211 -75.174 1.00 49.28 137 SER A C 1
ATOM 1161 O O . SER A 1 137 ? 53.750 -21.554 -74.163 1.00 49.28 137 SER A O 1
ATOM 1163 N N . LYS A 1 138 ? 53.606 -23.479 -75.333 1.00 57.09 138 LYS A N 1
ATOM 1164 C CA . LYS A 1 138 ? 53.219 -24.375 -74.243 1.00 57.09 138 LYS A CA 1
ATOM 1165 C C . LYS A 1 138 ? 54.369 -24.455 -73.241 1.00 57.09 138 LYS A C 1
ATOM 1167 O O . LYS A 1 138 ? 55.360 -25.119 -73.522 1.00 57.09 138 LYS A O 1
ATOM 1172 N N . VAL A 1 139 ? 54.220 -23.846 -72.072 1.00 55.22 139 VAL A N 1
ATOM 1173 C CA . VAL A 1 139 ? 54.959 -24.268 -70.881 1.00 55.22 139 VAL A CA 1
ATOM 1174 C C . VAL A 1 139 ? 54.048 -24.071 -69.679 1.00 55.22 139 VAL A C 1
ATOM 1176 O O . VAL A 1 139 ? 53.774 -22.955 -69.255 1.00 55.22 139 VAL A O 1
ATOM 1179 N N . PHE A 1 140 ? 53.520 -25.182 -69.180 1.00 58.88 140 PHE A N 1
ATOM 1180 C CA . PHE A 1 140 ? 52.814 -25.251 -67.911 1.00 58.88 140 PHE A CA 1
ATOM 1181 C C . PHE A 1 140 ? 53.809 -24.965 -66.775 1.00 58.88 140 PHE A C 1
ATOM 1183 O O . PHE A 1 140 ? 54.790 -25.704 -66.664 1.00 58.88 140 PHE A O 1
ATOM 1190 N N . PRO A 1 141 ? 53.577 -23.985 -65.885 1.00 54.88 141 PRO A N 1
ATOM 1191 C CA . PRO A 1 141 ? 54.183 -24.001 -64.569 1.00 54.88 141 PRO A CA 1
ATOM 1192 C C . PRO A 1 141 ? 53.344 -24.925 -63.690 1.00 54.88 141 PRO A C 1
ATOM 1194 O O . PRO A 1 141 ? 52.195 -24.652 -63.342 1.00 54.88 141 PRO A O 1
ATOM 1197 N N . THR A 1 142 ? 53.944 -26.065 -63.388 1.00 51.09 142 THR A N 1
ATOM 1198 C CA . THR A 1 142 ? 53.508 -27.058 -62.420 1.00 51.09 142 THR A CA 1
ATOM 1199 C C . THR A 1 142 ? 53.072 -26.400 -61.113 1.00 51.09 142 THR A C 1
ATOM 1201 O O . THR A 1 142 ? 53.785 -25.583 -60.533 1.00 51.09 142 THR A O 1
ATOM 1204 N N . ILE A 1 143 ? 51.896 -26.811 -60.648 1.00 53.62 143 ILE A N 1
ATOM 1205 C CA . ILE A 1 143 ? 51.307 -26.523 -59.343 1.00 53.62 143 ILE A CA 1
ATOM 1206 C C . ILE A 1 143 ? 52.346 -26.815 -58.251 1.00 53.62 143 ILE A C 1
ATOM 1208 O O . ILE A 1 143 ? 52.569 -27.970 -57.884 1.00 53.62 143 ILE A O 1
ATOM 1212 N N . SER A 1 144 ? 52.982 -25.772 -57.714 1.00 47.59 144 SER A N 1
ATOM 1213 C CA . SER A 1 144 ? 53.733 -25.886 -56.468 1.00 47.59 144 SER A CA 1
ATOM 1214 C C . SER A 1 144 ? 52.720 -25.934 -55.333 1.00 47.59 144 SER A C 1
ATOM 1216 O O . SER A 1 144 ? 52.156 -24.922 -54.917 1.00 47.59 144 SER A O 1
ATOM 1218 N N . ARG A 1 145 ? 52.437 -27.158 -54.880 1.00 53.44 145 ARG A N 1
ATOM 1219 C CA . ARG A 1 145 ? 51.694 -27.442 -53.654 1.00 53.44 145 ARG A CA 1
ATOM 1220 C C . ARG A 1 145 ? 52.465 -26.865 -52.467 1.00 53.44 145 ARG A C 1
ATOM 1222 O O . ARG A 1 145 ? 53.241 -27.569 -51.824 1.00 53.44 145 ARG A O 1
ATOM 1229 N N . GLN A 1 146 ? 52.224 -25.604 -52.130 1.00 51.28 146 GLN A N 1
ATOM 1230 C CA . GLN A 1 146 ? 52.489 -25.134 -50.779 1.00 51.28 146 GLN A CA 1
ATOM 1231 C C . GLN A 1 146 ? 51.448 -25.768 -49.854 1.00 51.28 146 GLN A C 1
ATOM 1233 O O . GLN A 1 146 ? 50.307 -25.334 -49.763 1.00 51.28 146 GLN A O 1
ATOM 1238 N N . SER A 1 147 ? 51.863 -26.888 -49.259 1.00 49.09 147 SER A N 1
ATOM 1239 C CA . SER A 1 147 ? 51.532 -27.344 -47.909 1.00 49.09 147 SER A CA 1
ATOM 1240 C C . SER A 1 147 ? 50.410 -26.551 -47.221 1.00 49.09 147 SER A C 1
ATOM 1242 O O . SER A 1 147 ? 50.664 -25.620 -46.454 1.00 49.09 147 SER A O 1
ATOM 1244 N N . LEU A 1 148 ? 49.174 -27.009 -47.412 1.00 49.44 148 LEU A N 1
ATOM 1245 C CA . LEU A 1 148 ? 48.100 -26.809 -46.448 1.00 49.44 148 LEU A CA 1
ATOM 1246 C C . LEU A 1 148 ? 48.555 -27.430 -45.121 1.00 49.44 148 LEU A C 1
ATOM 1248 O O . LEU A 1 148 ? 48.577 -28.651 -44.980 1.00 49.44 148 LEU A O 1
ATOM 1252 N N . LYS A 1 149 ? 48.942 -26.600 -44.150 1.00 60.78 149 LYS A N 1
ATOM 1253 C CA . LYS A 1 149 ? 48.896 -27.008 -42.745 1.00 60.78 149 LYS A CA 1
ATOM 1254 C C . LYS A 1 149 ? 47.425 -26.933 -42.322 1.00 60.78 149 LYS A C 1
ATOM 1256 O O . LYS A 1 149 ? 46.866 -25.837 -42.372 1.00 60.78 149 LYS A O 1
ATOM 1261 N N . PRO A 1 150 ? 46.775 -28.041 -41.931 1.00 51.62 150 PRO A N 1
ATOM 1262 C CA . PRO A 1 150 ? 45.465 -27.964 -41.312 1.00 51.62 150 PRO A CA 1
ATOM 1263 C C . PRO A 1 150 ? 45.670 -27.491 -39.871 1.00 51.62 150 PRO A C 1
ATOM 1265 O O . PRO A 1 150 ? 46.069 -28.266 -39.005 1.00 51.62 150 PRO A O 1
ATOM 1268 N N . THR A 1 151 ? 45.441 -26.205 -39.614 1.00 60.12 151 THR A N 1
ATOM 1269 C CA . THR A 1 151 ? 45.285 -25.720 -38.240 1.00 60.12 151 THR A CA 1
ATOM 1270 C C . THR A 1 151 ? 43.827 -25.961 -37.833 1.00 60.12 151 THR A C 1
ATOM 1272 O O . THR A 1 151 ? 42.924 -25.572 -38.577 1.00 60.12 151 THR A O 1
ATOM 1275 N N . PRO A 1 152 ? 43.580 -26.659 -36.714 1.00 63.47 152 PRO A N 1
ATOM 1276 C CA . PRO A 1 152 ? 42.278 -27.225 -36.396 1.00 63.47 152 PRO A CA 1
ATOM 1277 C C . PRO A 1 152 ? 41.218 -26.160 -36.098 1.00 63.47 152 PRO A C 1
ATOM 1279 O O . PRO A 1 152 ? 41.422 -25.237 -35.312 1.00 63.47 152 PRO A O 1
ATOM 1282 N N . LEU A 1 153 ? 40.044 -26.374 -36.695 1.00 60.59 153 LEU A N 1
ATOM 1283 C CA . LEU A 1 153 ? 38.747 -26.004 -36.139 1.00 60.59 153 LEU A CA 1
ATOM 1284 C C . LEU A 1 153 ? 38.700 -26.475 -34.681 1.00 60.59 153 LEU A C 1
ATOM 1286 O O . LEU A 1 153 ? 38.729 -27.677 -34.478 1.00 60.59 153 LEU A O 1
ATOM 1290 N N . PHE A 1 154 ? 38.718 -25.558 -33.710 1.00 69.56 154 PHE A N 1
ATOM 1291 C CA . PHE A 1 154 ? 37.937 -25.525 -32.456 1.00 69.56 154 PHE A CA 1
ATOM 1292 C C . PHE A 1 154 ? 38.540 -24.454 -31.517 1.00 69.56 154 PHE A C 1
ATOM 1294 O O . PHE A 1 154 ? 39.757 -24.429 -31.330 1.00 69.56 154 PHE A O 1
ATOM 1301 N N . PRO A 1 155 ? 37.728 -23.568 -30.909 1.00 67.50 155 PRO A N 1
ATOM 1302 C CA . PRO A 1 155 ? 38.216 -22.621 -29.908 1.00 67.50 155 PRO A CA 1
ATOM 1303 C C . PRO A 1 155 ? 38.539 -23.339 -28.582 1.00 67.50 155 PRO A C 1
ATOM 1305 O O . PRO A 1 155 ? 37.820 -24.278 -28.217 1.00 67.50 155 PRO A O 1
ATOM 1308 N N . PRO A 1 156 ? 39.549 -22.894 -27.808 1.00 55.44 156 PRO A N 1
ATOM 1309 C CA . PRO A 1 156 ? 39.704 -23.325 -26.425 1.00 55.44 156 PRO A CA 1
ATOM 1310 C C . PRO A 1 156 ? 38.475 -22.892 -25.618 1.00 55.44 156 PRO A C 1
ATOM 1312 O O . PRO A 1 156 ? 38.137 -21.710 -25.544 1.00 55.44 156 PRO A O 1
ATOM 1315 N N . LYS A 1 157 ? 37.779 -23.866 -25.028 1.00 58.34 157 LYS A N 1
ATOM 1316 C CA . LYS A 1 157 ? 36.811 -23.632 -23.957 1.00 58.34 157 LYS A CA 1
ATOM 1317 C C . LYS A 1 157 ? 37.583 -23.287 -22.685 1.00 58.34 157 LYS A C 1
ATOM 1319 O O . LYS A 1 157 ? 37.833 -24.169 -21.871 1.00 58.34 157 LYS A O 1
ATOM 1324 N N . ASP A 1 158 ? 37.891 -22.012 -22.496 1.00 51.94 158 ASP A N 1
ATOM 1325 C CA . ASP A 1 158 ? 38.289 -21.503 -21.186 1.00 51.94 158 ASP A CA 1
ATOM 1326 C C . ASP A 1 158 ? 37.040 -21.075 -20.411 1.00 51.94 158 ASP A C 1
ATOM 1328 O O . ASP A 1 158 ? 36.570 -19.941 -20.447 1.00 51.94 158 ASP A O 1
ATOM 1332 N N . SER A 1 159 ? 36.480 -22.043 -19.694 1.00 54.56 159 SER A N 1
ATOM 1333 C CA . SER A 1 159 ? 35.779 -21.798 -18.438 1.00 54.56 159 SER A CA 1
ATOM 1334 C C . SER A 1 159 ? 36.125 -22.970 -17.529 1.00 54.56 159 SER A C 1
ATOM 1336 O O . SER A 1 159 ? 35.739 -24.101 -17.838 1.00 54.56 159 SER A O 1
ATOM 1338 N N . PRO A 1 160 ? 36.862 -22.730 -16.437 1.00 55.03 160 PRO A N 1
ATOM 1339 C CA . PRO A 1 160 ? 36.138 -22.433 -15.207 1.00 55.03 160 PRO A CA 1
ATOM 1340 C C . PRO A 1 160 ? 36.904 -21.490 -14.267 1.00 55.03 160 PRO A C 1
ATOM 1342 O O . PRO A 1 160 ? 38.039 -21.758 -13.923 1.00 55.03 160 PRO A O 1
ATOM 1345 N N . GLN A 1 161 ? 36.247 -20.467 -13.723 1.00 50.25 161 GLN A N 1
ATOM 1346 C CA . GLN A 1 161 ? 36.146 -20.351 -12.264 1.00 50.25 161 GLN A CA 1
ATOM 1347 C C . GLN A 1 161 ? 35.226 -19.202 -11.883 1.00 50.25 161 GLN A C 1
ATOM 1349 O O . GLN A 1 161 ? 35.521 -18.020 -12.025 1.00 50.25 161 GLN A O 1
ATOM 1354 N N . ARG A 1 162 ? 34.073 -19.601 -11.349 1.00 52.81 162 ARG A N 1
ATOM 1355 C CA . ARG A 1 162 ? 33.268 -18.764 -10.478 1.00 52.81 162 ARG A CA 1
ATOM 1356 C C . ARG A 1 162 ? 34.126 -18.430 -9.260 1.00 52.81 162 ARG A C 1
ATOM 1358 O O . ARG A 1 162 ? 34.272 -19.281 -8.390 1.00 52.81 162 ARG A O 1
ATOM 1365 N N . HIS A 1 163 ? 34.631 -17.207 -9.166 1.00 45.25 163 HIS A N 1
ATOM 1366 C CA . HIS A 1 163 ? 34.915 -16.620 -7.862 1.00 45.25 163 HIS A CA 1
ATOM 1367 C C . HIS A 1 163 ? 33.608 -15.982 -7.376 1.00 45.25 163 HIS A C 1
ATOM 1369 O O . HIS A 1 163 ? 33.322 -14.808 -7.601 1.00 45.25 163 HIS A O 1
ATOM 1375 N N . ARG A 1 164 ? 32.740 -16.812 -6.786 1.00 55.78 164 ARG A N 1
ATOM 1376 C CA . ARG A 1 164 ? 31.792 -16.324 -5.782 1.00 55.78 164 ARG A CA 1
ATOM 1377 C C . ARG A 1 164 ? 32.659 -16.010 -4.578 1.00 55.78 164 ARG A C 1
ATOM 1379 O O . ARG A 1 164 ? 33.118 -16.967 -3.991 1.00 55.78 164 ARG A O 1
ATOM 1386 N N . ASP A 1 165 ? 32.887 -14.736 -4.282 1.00 57.75 165 ASP A N 1
ATOM 1387 C CA . ASP A 1 165 ? 33.213 -14.231 -2.942 1.00 57.75 165 ASP A CA 1
ATOM 1388 C C . ASP A 1 165 ? 33.123 -12.696 -2.966 1.00 57.75 165 ASP A C 1
ATOM 1390 O O . ASP A 1 165 ? 34.095 -12.003 -3.247 1.00 57.75 165 ASP A O 1
ATOM 1394 N N . TRP A 1 166 ? 31.927 -12.153 -2.716 1.00 46.81 166 TRP A N 1
ATOM 1395 C CA . TRP A 1 166 ? 31.766 -10.753 -2.283 1.00 46.81 166 TRP A CA 1
ATOM 1396 C C . TRP A 1 166 ? 30.619 -10.600 -1.269 1.00 46.81 166 TRP A C 1
ATOM 1398 O O . TRP A 1 166 ? 29.945 -9.580 -1.196 1.00 46.81 166 TRP A O 1
ATOM 1408 N N . PHE A 1 167 ? 30.360 -11.630 -0.464 1.00 53.94 167 PHE A N 1
ATOM 1409 C CA . PHE A 1 167 ? 29.502 -11.495 0.714 1.00 53.94 167 PHE A CA 1
ATOM 1410 C C . PHE A 1 167 ? 30.296 -11.918 1.942 1.00 53.94 167 PHE A C 1
ATOM 1412 O O . PHE A 1 167 ? 30.440 -13.110 2.194 1.00 53.94 167 PHE A O 1
ATOM 1419 N N . LYS A 1 168 ? 30.848 -10.898 2.611 1.00 45.81 168 LYS A N 1
ATOM 1420 C CA . LYS A 1 168 ? 31.507 -10.786 3.933 1.00 45.81 168 LYS A CA 1
ATOM 1421 C C . LYS A 1 168 ? 32.412 -9.563 3.763 1.00 45.81 168 LYS A C 1
ATOM 1423 O O . LYS A 1 168 ? 33.194 -9.524 2.828 1.00 45.81 168 LYS A O 1
ATOM 1428 N N . GLU A 1 169 ? 32.321 -8.451 4.468 1.00 45.56 169 GLU A N 1
ATOM 1429 C CA . GLU A 1 169 ? 32.163 -8.174 5.891 1.00 45.56 169 GLU A CA 1
ATOM 1430 C C . GLU A 1 169 ? 32.117 -6.623 5.913 1.00 45.56 169 GLU A C 1
ATOM 1432 O O . GLU A 1 169 ? 32.873 -5.987 5.180 1.00 45.56 169 GLU A O 1
ATOM 1437 N N . LYS A 1 170 ? 31.241 -5.918 6.626 1.00 45.34 170 LYS A N 1
ATOM 1438 C CA . LYS A 1 170 ? 31.463 -5.552 8.026 1.00 45.34 170 LYS A CA 1
ATOM 1439 C C . LYS A 1 170 ? 30.184 -4.926 8.583 1.00 45.34 170 LYS A C 1
ATOM 1441 O O . LYS A 1 170 ? 29.846 -3.792 8.256 1.00 45.34 170 LYS A O 1
ATOM 1446 N N . ARG A 1 171 ? 29.551 -5.641 9.511 1.00 51.22 171 ARG A N 1
ATOM 1447 C CA . ARG A 1 171 ? 29.062 -4.994 10.728 1.00 51.22 171 ARG A CA 1
ATOM 1448 C C . ARG A 1 171 ? 30.301 -4.526 11.490 1.00 51.22 171 ARG A C 1
ATOM 1450 O O . ARG A 1 171 ? 31.226 -5.310 11.696 1.00 51.22 171 ARG A O 1
ATOM 1457 N N . LYS A 1 172 ? 30.341 -3.254 11.863 1.00 47.44 172 LYS A N 1
ATOM 1458 C CA . LYS A 1 172 ? 31.145 -2.800 12.993 1.00 47.44 172 LYS A CA 1
ATOM 1459 C C . LYS A 1 172 ? 30.262 -1.919 13.854 1.00 47.44 172 LYS A C 1
ATOM 1461 O O . LYS A 1 172 ? 30.000 -0.771 13.516 1.00 47.44 172 LYS A O 1
ATOM 1466 N N . GLU A 1 173 ? 29.805 -2.542 14.928 1.00 45.88 173 GLU A N 1
ATOM 1467 C CA . GLU A 1 173 ? 29.492 -1.911 16.198 1.00 45.88 173 GLU A CA 1
ATOM 1468 C C . GLU A 1 173 ? 30.678 -1.057 16.669 1.00 45.88 173 GLU A C 1
ATOM 1470 O O . GLU A 1 173 ? 31.841 -1.453 16.528 1.00 45.88 173 GLU A O 1
ATOM 1475 N N . LYS A 1 174 ? 30.333 0.116 17.192 1.00 47.47 174 LYS A N 1
ATOM 1476 C CA . LYS A 1 174 ? 30.954 0.890 18.278 1.00 47.47 174 LYS A CA 1
ATOM 1477 C C . LYS A 1 174 ? 29.821 1.841 18.688 1.00 47.47 174 LYS A C 1
ATOM 1479 O O . LYS A 1 174 ? 29.441 2.662 17.863 1.00 47.47 174 LYS A O 1
ATOM 1484 N N . GLU A 1 175 ? 29.105 1.733 19.801 1.00 41.75 175 GLU A N 1
ATOM 1485 C CA . GLU A 1 175 ? 29.453 1.348 21.173 1.00 41.75 175 GLU A CA 1
ATOM 1486 C C . GLU A 1 175 ? 30.775 1.963 21.644 1.00 41.75 175 GLU A C 1
ATOM 1488 O O . GLU A 1 175 ? 31.870 1.440 21.439 1.00 41.75 175 GLU A O 1
ATOM 1493 N N . SER A 1 176 ? 30.624 3.155 22.212 1.00 47.00 176 SER A N 1
ATOM 1494 C CA . SER A 1 176 ? 31.459 3.682 23.282 1.00 47.00 176 SER A CA 1
ATOM 1495 C C . SER A 1 176 ? 30.546 4.534 24.164 1.00 47.00 176 SER A C 1
ATOM 1497 O O . SER A 1 176 ? 30.338 5.718 23.895 1.00 47.00 176 SER A O 1
ATOM 1499 N N . GLU A 1 177 ? 29.937 3.874 25.145 1.00 43.34 177 GLU A N 1
ATOM 1500 C CA . GLU A 1 177 ? 29.678 4.459 26.459 1.00 43.34 177 GLU A CA 1
ATOM 1501 C C . GLU A 1 177 ? 31.006 4.573 27.224 1.00 43.34 177 GLU A C 1
ATOM 1503 O O . GLU A 1 177 ? 31.905 3.762 27.007 1.00 43.34 177 GLU A O 1
ATOM 1508 N N . GLU A 1 178 ? 31.107 5.611 28.054 1.00 42.09 178 GLU A N 1
ATOM 1509 C CA . GLU A 1 178 ? 31.678 5.675 29.419 1.00 42.09 178 GLU A CA 1
ATOM 1510 C C . GLU A 1 178 ? 31.996 7.155 29.705 1.00 42.09 178 GLU A C 1
ATOM 1512 O O . GLU A 1 178 ? 32.744 7.800 28.971 1.00 42.09 178 GLU A O 1
ATOM 1517 N N . GLU A 1 179 ? 31.176 7.807 30.539 1.00 40.34 179 GLU A N 1
ATOM 1518 C CA . GLU A 1 179 ? 31.379 7.992 31.997 1.00 40.34 179 GLU A CA 1
ATOM 1519 C C . GLU A 1 179 ? 32.513 8.996 32.291 1.00 40.34 179 GLU A C 1
ATOM 1521 O O . GLU A 1 179 ? 33.595 8.933 31.722 1.00 40.34 179 GLU A O 1
ATOM 1526 N N . ILE A 1 180 ? 32.314 10.036 33.109 1.00 33.75 180 ILE A N 1
ATOM 1527 C CA . ILE A 1 180 ? 32.500 10.062 34.579 1.00 33.75 180 ILE A CA 1
ATOM 1528 C C . ILE A 1 180 ? 32.079 11.501 35.000 1.00 33.75 180 ILE A C 1
ATOM 1530 O O . ILE A 1 180 ? 32.598 12.459 34.436 1.00 33.75 180 ILE A O 1
ATOM 1534 N N . SER A 1 181 ? 31.013 11.727 35.784 1.00 40.03 181 SER A N 1
ATOM 1535 C CA . SER A 1 181 ? 30.901 11.701 37.268 1.00 40.03 181 SER A CA 1
ATOM 1536 C C . SER A 1 181 ? 31.039 13.108 37.934 1.00 40.03 181 SER A C 1
ATOM 1538 O O . SER A 1 181 ? 31.696 13.972 37.356 1.00 40.03 181 SER A O 1
ATOM 1540 N N . PRO A 1 182 ? 30.387 13.377 39.096 1.00 59.72 182 PRO A N 1
ATOM 1541 C CA . PRO A 1 182 ? 29.935 14.701 39.576 1.00 59.72 182 PRO A CA 1
ATOM 1542 C C . PRO A 1 182 ? 30.678 15.229 40.829 1.00 59.72 182 PRO A C 1
ATOM 1544 O O . PRO A 1 182 ? 31.363 14.440 41.463 1.00 59.72 182 PRO A O 1
ATOM 1547 N N . GLU A 1 183 ? 30.478 16.508 41.233 1.00 40.19 183 GLU A N 1
ATOM 1548 C CA . GLU A 1 183 ? 30.384 16.987 42.652 1.00 40.19 183 GLU A CA 1
ATOM 1549 C C . GLU A 1 183 ? 30.150 18.535 42.809 1.00 40.19 183 GLU A C 1
ATOM 1551 O O . GLU A 1 183 ? 30.141 19.214 41.782 1.00 40.19 183 GLU A O 1
ATOM 1556 N N . PRO A 1 184 ? 29.868 19.132 44.011 1.00 47.62 184 PRO A N 1
ATOM 1557 C CA . PRO A 1 184 ? 28.635 19.918 44.246 1.00 47.62 184 PRO A CA 1
ATOM 1558 C C . PRO A 1 184 ? 28.776 21.321 44.931 1.00 47.62 184 PRO A C 1
ATOM 1560 O O . PRO A 1 184 ? 29.799 21.631 45.531 1.00 47.62 184 PRO A O 1
ATOM 1563 N N . THR A 1 185 ? 27.657 22.085 44.995 1.00 36.75 185 THR A N 1
ATOM 1564 C CA . THR A 1 185 ? 27.265 23.166 45.982 1.00 36.75 185 THR A CA 1
ATOM 1565 C C . THR A 1 185 ? 28.144 24.446 46.128 1.00 36.75 185 THR A C 1
ATOM 1567 O O . THR A 1 185 ? 29.307 24.406 45.744 1.00 36.75 185 THR A O 1
ATOM 1570 N N . PRO A 1 186 ? 27.689 25.584 46.739 1.00 51.69 186 PRO A N 1
ATOM 1571 C CA . PRO A 1 186 ? 26.378 25.958 47.316 1.00 51.69 186 PRO A CA 1
ATOM 1572 C C . PRO A 1 186 ? 25.790 27.338 46.877 1.00 51.69 186 PRO A C 1
ATOM 1574 O O . PRO A 1 186 ? 26.417 28.117 46.164 1.00 51.69 186 PRO A O 1
ATOM 1577 N N . GLU A 1 187 ? 24.563 27.626 47.343 1.00 40.69 187 GLU A N 1
ATOM 1578 C CA . GLU A 1 187 ? 23.802 28.895 47.241 1.00 40.69 187 GLU A CA 1
ATOM 1579 C C . GLU A 1 187 ? 24.503 30.137 47.850 1.00 40.69 187 GLU A C 1
ATOM 1581 O O . GLU A 1 187 ? 25.452 30.006 48.629 1.00 40.69 187 GLU A O 1
ATOM 1586 N N . PRO A 1 188 ? 23.973 31.358 47.590 1.00 48.44 188 PRO A N 1
ATOM 1587 C CA . PRO A 1 188 ? 23.215 32.012 48.671 1.00 48.44 188 PRO A CA 1
ATOM 1588 C C . PRO A 1 188 ? 21.962 32.827 48.251 1.00 48.44 188 PRO A C 1
ATOM 1590 O O . PRO A 1 188 ? 22.029 33.724 47.418 1.00 48.44 188 PRO A O 1
ATOM 1593 N N . SER A 1 189 ? 20.868 32.551 48.971 1.00 44.56 189 SER A N 1
ATOM 1594 C CA . SER A 1 189 ? 19.876 33.424 49.641 1.00 44.56 189 SER A CA 1
ATOM 1595 C C . SER A 1 189 ? 19.123 34.598 48.955 1.00 44.56 189 SER A C 1
ATOM 1597 O O . SER A 1 189 ? 19.679 35.352 48.159 1.00 44.56 189 SER A O 1
ATOM 1599 N N . PRO A 1 190 ? 17.855 34.853 49.378 1.00 44.97 190 PRO A N 1
ATOM 1600 C CA . PRO A 1 190 ? 16.886 35.717 48.696 1.00 44.97 190 PRO A CA 1
ATOM 1601 C C . PRO A 1 190 ? 16.728 37.118 49.328 1.00 44.97 190 PRO A C 1
ATOM 1603 O O . PRO A 1 190 ? 16.999 37.333 50.512 1.00 44.97 190 PRO A O 1
ATOM 1606 N N . LYS A 1 191 ? 16.200 38.079 48.553 1.00 43.88 191 LYS A N 1
ATOM 1607 C CA . LYS A 1 191 ? 15.741 39.388 49.054 1.00 43.88 191 LYS A CA 1
ATOM 1608 C C . LYS A 1 191 ? 14.223 39.412 49.247 1.00 43.88 191 LYS A C 1
ATOM 1610 O O . LYS A 1 191 ? 13.464 39.112 48.333 1.00 43.88 191 LYS A O 1
ATOM 1615 N N . LYS A 1 192 ? 13.832 39.825 50.456 1.00 39.38 192 LYS A N 1
ATOM 1616 C CA . LYS A 1 192 ? 12.480 40.171 50.917 1.00 39.38 192 LYS A CA 1
ATOM 1617 C C . LYS A 1 192 ? 11.844 41.291 50.089 1.00 39.38 192 LYS A C 1
ATOM 1619 O O . LYS A 1 192 ? 12.507 42.280 49.779 1.00 39.38 192 LYS A O 1
ATOM 1624 N N . THR A 1 193 ? 10.529 41.229 49.907 1.00 35.47 193 THR A N 1
ATOM 1625 C CA . THR A 1 193 ? 9.661 42.415 49.959 1.00 35.47 193 THR A CA 1
ATOM 1626 C C . THR A 1 193 ? 8.356 42.018 50.649 1.00 35.47 193 THR A C 1
ATOM 1628 O O . THR A 1 193 ? 7.738 41.017 50.302 1.00 35.47 193 THR A O 1
ATOM 1631 N N . GLU A 1 194 ? 8.034 42.765 51.702 1.00 38.09 194 GLU A N 1
ATOM 1632 C CA . GLU A 1 194 ? 6.799 42.721 52.487 1.00 38.09 194 GLU A CA 1
ATOM 1633 C C . GLU A 1 194 ? 5.637 43.340 51.694 1.00 38.09 194 GLU A C 1
ATOM 1635 O O . GLU A 1 194 ? 5.887 44.202 50.854 1.00 38.09 194 GLU A O 1
ATOM 1640 N N . VAL A 1 195 ? 4.390 42.954 52.003 1.00 35.00 195 VAL A N 1
ATOM 1641 C CA . VAL A 1 195 ? 3.267 43.850 52.384 1.00 35.00 195 VAL A CA 1
ATOM 1642 C C . VAL A 1 195 ? 1.925 43.083 52.357 1.00 35.00 195 VAL A C 1
ATOM 1644 O O . VAL A 1 195 ? 1.529 42.584 51.312 1.00 35.00 195 VAL A O 1
ATOM 1647 N N . SER A 1 196 ? 1.282 43.031 53.542 1.00 32.53 196 SER A N 1
ATOM 1648 C CA . SER A 1 196 ? -0.168 43.027 53.896 1.00 32.53 196 SER A CA 1
ATOM 1649 C C . SER A 1 196 ? -1.160 42.124 53.133 1.00 32.53 196 SER A C 1
ATOM 1651 O O . SER A 1 196 ? -1.143 42.085 51.916 1.00 32.53 196 SER A O 1
ATOM 1653 N N . SER A 1 197 ? -2.171 41.479 53.718 1.00 39.91 197 SER A N 1
ATOM 1654 C CA . SER A 1 197 ? -2.835 41.587 55.026 1.00 39.91 197 SER A CA 1
ATOM 1655 C C . SER A 1 197 ? -3.883 40.465 55.119 1.00 39.91 197 SER A C 1
ATOM 1657 O O . SER A 1 197 ? -4.560 40.193 54.135 1.00 39.91 197 SER A O 1
ATOM 1659 N N . ASP A 1 198 ? -4.003 39.879 56.310 1.00 41.88 198 ASP A N 1
ATOM 1660 C CA . ASP A 1 198 ? -5.194 39.299 56.948 1.00 41.88 198 ASP A CA 1
ATOM 1661 C C . ASP A 1 198 ? -6.237 38.520 56.121 1.00 41.88 198 ASP A C 1
ATOM 1663 O O . ASP A 1 198 ? -7.213 39.081 55.638 1.00 41.88 198 ASP A O 1
ATOM 1667 N N . GLU A 1 199 ? -6.156 37.187 56.197 1.00 46.75 199 GLU A N 1
ATOM 1668 C CA . GLU A 1 199 ? -7.335 36.343 56.432 1.00 46.75 199 GLU A CA 1
ATOM 1669 C C . GLU A 1 199 ? -6.919 35.094 57.231 1.00 46.75 199 GLU A C 1
ATOM 1671 O O . GLU A 1 199 ? -6.145 34.249 56.780 1.00 46.75 199 GLU A O 1
ATOM 1676 N N . LYS A 1 200 ? -7.382 35.006 58.486 1.00 51.53 200 LYS A N 1
ATOM 1677 C CA . LYS A 1 200 ? -7.175 33.843 59.358 1.00 51.53 200 LYS A CA 1
ATOM 1678 C C . LYS A 1 200 ? -8.032 32.683 58.858 1.00 51.53 200 LYS A C 1
ATOM 1680 O O . LYS A 1 200 ? -9.198 32.576 59.229 1.00 51.53 200 LYS A O 1
ATOM 1685 N N . ILE A 1 201 ? -7.425 31.779 58.102 1.00 48.44 201 ILE A N 1
ATOM 1686 C CA . ILE A 1 201 ? -7.931 30.420 57.916 1.00 48.44 201 ILE A CA 1
ATOM 1687 C C . ILE A 1 201 ? -7.005 29.499 58.710 1.00 48.44 201 ILE A C 1
ATOM 1689 O O . ILE A 1 201 ? -5.805 29.432 58.453 1.00 48.44 201 ILE A O 1
ATOM 1693 N N . PHE A 1 202 ? -7.567 28.847 59.729 1.00 43.91 202 PHE A N 1
ATOM 1694 C CA . PHE A 1 202 ? -6.927 27.753 60.455 1.00 43.91 202 PHE A CA 1
ATOM 1695 C C . PHE A 1 202 ? -6.534 26.671 59.440 1.00 43.91 202 PHE A C 1
ATOM 1697 O O . PHE A 1 202 ? -7.397 26.003 58.877 1.00 43.91 202 PHE A O 1
ATOM 1704 N N . GLN A 1 203 ? -5.237 26.539 59.179 1.00 46.72 203 GLN A N 1
ATOM 1705 C CA . GLN A 1 203 ? -4.672 25.407 58.461 1.00 46.72 203 GLN A CA 1
ATOM 1706 C C . GLN A 1 203 ? -4.242 24.381 59.507 1.00 46.72 203 GLN A C 1
ATOM 1708 O O . GLN A 1 203 ? -3.215 24.556 60.163 1.00 46.72 203 GLN A O 1
ATOM 1713 N N . ASP A 1 204 ? -5.038 23.324 59.665 1.00 47.06 204 ASP A N 1
ATOM 1714 C CA . ASP A 1 204 ? -4.552 22.071 60.233 1.00 47.06 204 ASP A CA 1
ATOM 1715 C C . ASP A 1 204 ? -3.513 21.515 59.253 1.00 47.06 204 ASP A C 1
ATOM 1717 O O . ASP A 1 204 ? -3.820 20.926 58.216 1.00 47.06 204 ASP A O 1
ATOM 1721 N N . ALA A 1 205 ? -2.252 21.809 59.546 1.00 59.94 205 ALA A N 1
ATOM 1722 C CA . ALA A 1 205 ? -1.113 21.254 58.849 1.00 59.94 205 ALA A CA 1
ATOM 1723 C C . ALA A 1 205 ? -0.921 19.810 59.321 1.00 59.94 205 ALA A C 1
ATOM 1725 O O . ALA A 1 205 ? -0.292 19.611 60.351 1.00 59.94 205 ALA A O 1
ATOM 1726 N N . GLU A 1 206 ? -1.498 18.841 58.597 1.00 54.00 206 GLU A N 1
ATOM 1727 C CA . GLU A 1 206 ? -0.981 17.462 58.438 1.00 54.00 206 GLU A CA 1
ATOM 1728 C C . GLU A 1 206 ? -1.852 16.573 57.510 1.00 54.00 206 GLU A C 1
ATOM 1730 O O . GLU A 1 206 ? -2.001 15.378 57.751 1.00 54.00 206 GLU A O 1
ATOM 1735 N N . ASP A 1 207 ? -2.403 17.103 56.404 1.00 57.19 207 ASP A N 1
ATOM 1736 C CA . ASP A 1 207 ? -2.993 16.246 55.353 1.00 57.19 207 ASP A CA 1
ATOM 1737 C C . ASP A 1 207 ? -2.252 16.368 54.002 1.00 57.19 207 ASP A C 1
ATOM 1739 O O . ASP A 1 207 ? -2.387 17.380 53.305 1.00 57.19 207 ASP A O 1
ATOM 1743 N N . PRO A 1 208 ? -1.477 15.345 53.588 1.00 62.78 208 PRO A N 1
ATOM 1744 C CA . PRO A 1 208 ? -0.797 15.318 52.295 1.00 62.78 208 PRO A CA 1
ATOM 1745 C C . PRO A 1 208 ? -1.728 15.095 51.082 1.00 62.78 208 PRO A C 1
ATOM 1747 O O . PRO A 1 208 ? -1.231 15.083 49.957 1.00 62.78 208 PRO A O 1
ATOM 1750 N N . TYR A 1 209 ? -3.050 14.939 51.257 1.00 52.72 209 TYR A N 1
ATOM 1751 C CA . TYR A 1 209 ? -4.003 14.698 50.156 1.00 52.72 209 TYR A CA 1
ATOM 1752 C C . TYR A 1 209 ? -4.806 15.923 49.672 1.00 52.72 209 TYR A C 1
ATOM 1754 O O . TYR A 1 209 ? -5.622 15.793 48.759 1.00 52.72 209 TYR A O 1
ATOM 1762 N N . SER A 1 210 ? -4.546 17.131 50.180 1.00 51.69 210 SER A N 1
ATOM 1763 C CA . SER A 1 210 ? -5.326 18.345 49.847 1.00 51.69 210 SER A CA 1
ATOM 1764 C C . SER A 1 210 ? -5.032 18.982 48.462 1.00 51.69 210 SER A C 1
ATOM 1766 O O . SER A 1 210 ? -5.374 20.132 48.209 1.00 51.69 210 SER A O 1
ATOM 1768 N N . GLN A 1 211 ? -4.398 18.271 47.519 1.00 52.97 211 GLN A N 1
ATOM 1769 C CA . GLN A 1 211 ? -4.000 18.840 46.212 1.00 52.97 211 GLN A CA 1
ATOM 1770 C C . GLN A 1 211 ? -5.074 18.769 45.108 1.00 52.97 211 GLN A C 1
ATOM 1772 O O . GLN A 1 211 ? -4.816 19.185 43.981 1.00 52.97 211 GLN A O 1
ATOM 1777 N N . TYR A 1 212 ? -6.283 18.282 45.401 1.00 49.75 212 TYR A N 1
ATOM 1778 C CA . TYR A 1 212 ? -7.351 18.136 44.401 1.00 49.75 212 TYR A CA 1
ATOM 1779 C C . TYR A 1 212 ? -8.608 18.929 44.763 1.00 49.75 212 TYR A C 1
ATOM 1781 O O . TYR A 1 212 ? -9.704 18.380 44.862 1.00 49.75 212 TYR A O 1
ATOM 1789 N N . THR A 1 213 ? -8.476 20.241 44.941 1.00 53.19 213 THR A N 1
ATOM 1790 C CA . THR A 1 213 ? -9.639 21.135 44.927 1.00 53.19 213 THR A CA 1
ATOM 1791 C C . THR A 1 213 ? -9.987 21.441 43.472 1.00 53.19 213 THR A C 1
ATOM 1793 O O . THR A 1 213 ? -9.318 22.216 42.794 1.00 53.19 213 THR A O 1
ATOM 1796 N N . ILE A 1 214 ? -11.021 20.772 42.966 1.00 47.75 214 ILE A N 1
ATOM 1797 C CA . ILE A 1 214 ? -11.560 20.975 41.619 1.00 47.75 214 ILE A CA 1
ATOM 1798 C C . ILE A 1 214 ? -12.173 22.379 41.555 1.00 47.75 214 ILE A C 1
ATOM 1800 O O . ILE A 1 214 ? -13.178 22.658 42.209 1.00 47.75 214 ILE A O 1
ATOM 1804 N N . HIS A 1 215 ? -11.578 23.267 40.757 1.00 46.84 215 HIS A N 1
ATOM 1805 C CA . HIS A 1 215 ? -12.206 24.531 40.391 1.00 46.84 215 HIS A CA 1
ATOM 1806 C C . HIS A 1 215 ? -13.445 24.238 39.537 1.00 46.84 215 HIS A C 1
ATOM 1808 O O . HIS A 1 215 ? -13.343 23.775 38.402 1.00 46.84 215 HIS A O 1
ATOM 1814 N N . HIS A 1 216 ? -14.629 24.497 40.089 1.00 40.78 216 HIS A N 1
ATOM 1815 C CA . HIS A 1 216 ? -15.862 24.538 39.314 1.00 40.78 216 HIS A CA 1
ATOM 1816 C C . HIS A 1 216 ? -15.806 25.740 38.366 1.00 40.78 216 HIS A C 1
ATOM 1818 O O . HIS A 1 216 ? -15.962 26.881 38.796 1.00 40.78 216 HIS A O 1
ATOM 1824 N N . ILE A 1 217 ? -15.579 25.483 37.077 1.00 41.97 217 ILE A N 1
ATOM 1825 C CA . ILE A 1 217 ? -15.797 26.474 36.023 1.00 41.97 217 ILE A CA 1
ATOM 1826 C C . ILE A 1 217 ? -17.310 26.572 35.819 1.00 41.97 217 ILE A C 1
ATOM 1828 O O . ILE A 1 217 ? -17.958 25.638 35.345 1.00 41.97 217 ILE A O 1
ATOM 1832 N N . SER A 1 218 ? -17.866 27.699 36.252 1.00 38.62 218 SER A N 1
ATOM 1833 C CA . SER A 1 218 ? -19.223 28.142 35.965 1.00 38.62 218 SER A CA 1
ATOM 1834 C C . SER A 1 218 ? -19.412 28.323 34.459 1.00 38.62 218 SER A C 1
ATOM 1836 O O . SER A 1 218 ? -18.658 29.051 33.817 1.00 38.62 218 SER A O 1
ATOM 1838 N N . SER A 1 219 ? -20.422 27.649 33.916 1.00 46.25 219 SER A N 1
ATOM 1839 C CA . SER A 1 219 ? -20.969 27.890 32.584 1.00 46.25 219 SER A CA 1
ATOM 1840 C C . SER A 1 219 ? -21.645 29.259 32.532 1.00 46.25 219 SER A C 1
ATOM 1842 O O . SER A 1 219 ? -22.433 29.560 33.424 1.00 46.25 219 SER A O 1
ATOM 1844 N N . ASP A 1 220 ? -21.381 30.027 31.477 1.00 44.72 220 ASP A N 1
ATOM 1845 C CA . ASP A 1 220 ? -22.258 31.104 31.022 1.00 44.72 220 ASP A CA 1
ATOM 1846 C C . ASP A 1 220 ? -22.276 31.152 29.487 1.00 44.72 220 ASP A C 1
ATOM 1848 O O . ASP A 1 220 ? -21.276 30.887 28.815 1.00 44.72 220 ASP A O 1
ATOM 1852 N N . ASP A 1 221 ? -23.474 31.424 28.978 1.00 44.53 221 ASP A N 1
ATOM 1853 C CA . ASP A 1 221 ? -23.933 31.385 27.593 1.00 44.53 221 ASP A CA 1
ATOM 1854 C C . ASP A 1 221 ? -23.185 32.323 26.634 1.00 44.53 221 ASP A C 1
ATOM 1856 O O . ASP A 1 221 ? -22.771 33.413 27.026 1.00 44.53 221 ASP A O 1
ATOM 1860 N N . SER A 1 222 ? -23.148 31.964 25.340 1.00 40.38 222 SER A N 1
ATOM 1861 C CA . SER A 1 222 ? -23.540 32.850 24.220 1.00 40.38 222 SER A CA 1
ATOM 1862 C C . SER A 1 222 ? -23.415 32.154 22.857 1.00 40.38 222 SER A C 1
ATOM 1864 O O . SER A 1 222 ? -22.322 31.854 22.383 1.00 40.38 222 SER A O 1
ATOM 1866 N N . ILE A 1 223 ? -24.558 31.965 22.197 1.00 48.41 223 ILE A N 1
ATOM 1867 C CA . ILE A 1 223 ? -24.676 31.716 20.752 1.00 48.41 223 ILE A CA 1
ATOM 1868 C C . ILE A 1 223 ? -24.459 33.049 20.018 1.00 48.41 223 ILE A C 1
ATOM 1870 O O . ILE A 1 223 ? -25.023 34.059 20.445 1.00 48.41 223 ILE A O 1
ATOM 1874 N N . PRO A 1 224 ? -23.793 33.046 18.851 1.00 50.19 224 PRO A N 1
ATOM 1875 C CA . PRO A 1 224 ? -24.268 33.903 17.774 1.00 50.19 224 PRO A CA 1
ATOM 1876 C C . PRO A 1 224 ? -24.451 33.132 16.462 1.00 50.19 224 PRO A C 1
ATOM 1878 O O . PRO A 1 224 ? -23.624 32.322 16.051 1.00 50.19 224 PRO A O 1
ATOM 1881 N N . SER A 1 225 ? -25.570 33.425 15.802 1.00 51.47 225 SER A N 1
ATOM 1882 C CA . SER A 1 225 ? -25.834 33.079 14.411 1.00 51.47 225 SER A CA 1
ATOM 1883 C C . SER A 1 225 ? -25.175 34.106 13.490 1.00 51.47 225 SER A C 1
ATOM 1885 O O . SER A 1 225 ? -25.320 35.298 13.758 1.00 51.47 225 SER A O 1
ATOM 1887 N N . SER A 1 226 ? -24.577 33.680 12.379 1.00 44.94 226 SER A N 1
ATOM 1888 C CA . SER A 1 226 ? -24.704 34.360 11.080 1.00 44.94 226 SER A CA 1
ATOM 1889 C C . SER A 1 226 ? -24.050 33.523 9.984 1.00 44.94 226 SER A C 1
ATOM 1891 O O . SER A 1 226 ? -22.919 33.069 10.142 1.00 44.94 226 SER A O 1
ATOM 1893 N N . ASP A 1 227 ? -24.784 33.364 8.888 1.00 45.78 227 ASP A N 1
ATOM 1894 C CA . ASP A 1 227 ? -24.305 32.934 7.575 1.00 45.78 227 ASP A CA 1
ATOM 1895 C C . ASP A 1 227 ? -23.263 33.918 7.008 1.00 45.78 227 ASP A C 1
ATOM 1897 O O . ASP A 1 227 ? -23.286 35.090 7.393 1.00 45.78 227 ASP A O 1
ATOM 1901 N N . GLU A 1 228 ? -22.383 33.430 6.118 1.00 50.81 228 GLU A N 1
ATOM 1902 C CA . GLU A 1 228 ? -21.878 34.043 4.864 1.00 50.81 228 GLU A CA 1
ATOM 1903 C C . GLU A 1 228 ? -20.783 33.138 4.236 1.00 50.81 228 GLU A C 1
ATOM 1905 O O . GLU A 1 228 ? -20.179 32.290 4.894 1.00 50.81 228 GLU A O 1
ATOM 1910 N N . GLU A 1 229 ? -20.598 33.270 2.923 1.00 49.75 229 GLU A N 1
ATOM 1911 C CA . GLU A 1 229 ? -19.984 32.300 2.012 1.00 49.75 229 GLU A CA 1
ATOM 1912 C C . GLU A 1 229 ? -18.440 32.366 1.864 1.00 49.75 229 GLU A C 1
ATOM 1914 O O . GLU A 1 229 ? -17.823 33.427 1.867 1.00 49.75 229 GLU A O 1
ATOM 1919 N N . SER A 1 230 ? -17.880 31.214 1.465 1.00 44.91 230 SER A N 1
ATOM 1920 C CA . SER A 1 230 ? -16.826 31.032 0.441 1.00 44.91 230 SER A CA 1
ATOM 1921 C C . SER A 1 230 ? -15.317 31.026 0.788 1.00 44.91 230 SER A C 1
ATOM 1923 O O . SER A 1 230 ? -14.798 31.819 1.562 1.00 44.91 230 SER A O 1
ATOM 1925 N N . VAL A 1 231 ? -14.660 30.113 0.046 1.00 42.22 231 VAL A N 1
ATOM 1926 C CA . VAL A 1 231 ? -13.249 29.937 -0.376 1.00 42.22 231 VAL A CA 1
ATOM 1927 C C . VAL A 1 231 ? -12.134 29.587 0.629 1.00 42.22 231 VAL A C 1
ATOM 1929 O O . VAL A 1 231 ? -11.502 30.435 1.240 1.00 42.22 231 VAL A O 1
ATOM 1932 N N . GLU A 1 232 ? -11.811 28.286 0.643 1.00 48.88 232 GLU A N 1
ATOM 1933 C CA . GLU A 1 232 ? -10.558 27.715 0.104 1.00 48.88 232 GLU A CA 1
ATOM 1934 C C . GLU A 1 232 ? -9.227 28.366 0.543 1.00 48.88 232 GLU A C 1
ATOM 1936 O O . GLU A 1 232 ? -8.747 29.311 -0.077 1.00 48.88 232 GLU A O 1
ATOM 1941 N N . SER A 1 233 ? -8.572 27.784 1.558 1.00 45.59 233 SER A N 1
ATOM 1942 C CA . SER A 1 233 ? -7.189 27.250 1.510 1.00 45.59 233 SER A CA 1
ATOM 1943 C C . SER A 1 233 ? -6.533 27.148 2.901 1.00 45.59 233 SER A C 1
ATOM 1945 O O . SER A 1 233 ? -6.771 27.971 3.776 1.00 45.59 233 SER A O 1
ATOM 1947 N N . PHE A 1 234 ? -5.645 26.152 3.034 1.00 42.28 234 PHE A N 1
ATOM 1948 C CA . PHE A 1 234 ? -4.661 25.940 4.110 1.00 42.28 234 PHE A CA 1
ATOM 1949 C C . PHE A 1 234 ? -5.136 25.284 5.424 1.00 42.28 234 PHE A C 1
ATOM 1951 O O . PHE A 1 234 ? -5.217 25.914 6.472 1.00 42.28 234 PHE A O 1
ATOM 1958 N N . GLU A 1 235 ? -5.313 23.958 5.382 1.00 45.12 235 GLU A N 1
ATOM 1959 C CA . GLU A 1 235 ? -5.184 23.082 6.557 1.00 45.12 235 GLU A CA 1
ATOM 1960 C C . GLU A 1 235 ? -3.858 22.312 6.469 1.00 45.12 235 GLU A C 1
ATOM 1962 O O . GLU A 1 235 ? -3.766 21.229 5.899 1.00 45.12 235 GLU A O 1
ATOM 1967 N N . GLU A 1 236 ? -2.807 22.904 7.021 1.00 52.50 236 GLU A N 1
ATOM 1968 C CA . GLU A 1 236 ? -1.557 22.233 7.374 1.00 52.50 236 GLU A CA 1
ATOM 1969 C C . GLU A 1 236 ? -1.201 22.804 8.745 1.00 52.50 236 GLU A C 1
ATOM 1971 O O . GLU A 1 236 ? -0.664 23.902 8.786 1.00 52.50 236 GLU A O 1
ATOM 1976 N N . ASN A 1 237 ? -1.680 22.166 9.830 1.00 49.91 237 ASN A N 1
ATOM 1977 C CA . ASN A 1 237 ? -1.204 22.303 11.229 1.00 49.91 237 ASN A CA 1
ATOM 1978 C C . ASN A 1 237 ? -2.030 21.508 12.281 1.00 49.91 237 ASN A C 1
ATOM 1980 O O . ASN A 1 237 ? -1.755 21.626 13.471 1.00 49.91 237 ASN A O 1
ATOM 1984 N N . THR A 1 238 ? -3.010 20.672 11.912 1.00 52.56 238 THR A N 1
ATOM 1985 C CA . THR A 1 238 ? -3.826 19.923 12.901 1.00 52.56 238 THR A CA 1
ATOM 1986 C C . THR A 1 238 ? -3.215 18.596 13.377 1.00 52.56 238 THR A C 1
ATOM 1988 O O . THR A 1 238 ? -3.647 18.066 14.396 1.00 52.56 238 THR A O 1
ATOM 1991 N N . GLU A 1 239 ? -2.175 18.068 12.717 1.00 55.41 239 GLU A N 1
ATOM 1992 C CA . GLU A 1 239 ? -1.573 16.773 13.097 1.00 55.41 239 GLU A CA 1
ATOM 1993 C C . GLU A 1 239 ? -0.722 16.830 14.379 1.00 55.41 239 GLU A C 1
ATOM 1995 O O . GLU A 1 239 ? -0.550 15.810 15.048 1.00 55.41 239 GLU A O 1
ATOM 2000 N N . THR A 1 240 ? -0.204 17.999 14.771 1.00 55.12 240 THR A N 1
ATOM 2001 C CA . THR A 1 240 ? 0.651 18.113 15.966 1.00 55.12 240 THR A CA 1
ATOM 2002 C C . THR A 1 240 ? -0.137 18.196 17.272 1.00 55.12 240 THR A C 1
ATOM 2004 O O . THR A 1 240 ? 0.281 17.598 18.259 1.00 55.12 240 THR A O 1
ATOM 2007 N N . GLU A 1 241 ? -1.298 18.856 17.290 1.00 57.66 241 GLU A N 1
ATOM 2008 C CA . GLU A 1 241 ? -2.121 18.959 18.508 1.00 57.66 241 GLU A CA 1
ATOM 2009 C C . GLU A 1 241 ? -2.860 17.647 18.822 1.00 57.66 241 GLU A C 1
ATOM 2011 O O . GLU A 1 241 ? -3.038 17.285 19.987 1.00 57.66 241 GLU A O 1
ATOM 2016 N N . GLU A 1 242 ? -3.230 16.874 17.795 1.00 62.41 242 GLU A N 1
ATOM 2017 C CA . GLU A 1 242 ? -3.869 15.570 17.987 1.00 62.41 242 GLU A CA 1
ATOM 2018 C C . GLU A 1 242 ? -2.875 14.540 18.559 1.00 62.41 242 GLU A C 1
ATOM 2020 O O . GLU A 1 242 ? -3.214 13.784 19.472 1.00 62.41 242 GLU A O 1
ATOM 2025 N N . ALA A 1 243 ? -1.608 14.571 18.126 1.00 64.44 243 ALA A N 1
ATOM 2026 C CA . ALA A 1 243 ? -0.557 13.708 18.667 1.00 64.44 243 ALA A CA 1
ATOM 2027 C C . ALA A 1 243 ? -0.244 13.990 20.154 1.00 64.44 243 ALA A C 1
ATOM 2029 O O . ALA A 1 243 ? 0.008 13.053 20.918 1.00 64.44 243 ALA A O 1
ATOM 2030 N N . GLU A 1 244 ? -0.311 15.250 20.597 1.00 66.56 244 GLU A N 1
ATOM 2031 C CA . GLU A 1 244 ? -0.123 15.616 22.011 1.00 66.56 244 GLU A CA 1
ATOM 2032 C C . GLU A 1 244 ? -1.312 15.191 22.898 1.00 66.56 244 GLU A C 1
ATOM 2034 O O . GLU A 1 244 ? -1.123 14.751 24.041 1.00 66.56 244 GLU A O 1
ATOM 2039 N N . LEU A 1 245 ? -2.537 15.206 22.361 1.00 71.19 245 LEU A N 1
ATOM 2040 C CA . LEU A 1 245 ? -3.722 14.649 23.028 1.00 71.19 245 LEU A CA 1
ATOM 2041 C C . LEU A 1 245 ? -3.648 13.119 23.181 1.00 71.19 245 LEU A C 1
ATOM 2043 O O . LEU A 1 245 ? -4.019 12.586 24.228 1.00 71.19 245 LEU A O 1
ATOM 2047 N N . TYR A 1 246 ? -3.112 12.399 22.191 1.00 66.62 246 TYR A N 1
ATOM 2048 C CA . TYR A 1 246 ? -2.920 10.947 22.297 1.00 66.62 246 TYR A CA 1
ATOM 2049 C C . TYR A 1 246 ? -1.804 10.562 23.277 1.00 66.62 246 TYR A C 1
ATOM 2051 O O . TYR A 1 246 ? -1.959 9.601 24.034 1.00 66.62 246 TYR A O 1
ATOM 2059 N N . LEU A 1 247 ? -0.702 11.319 23.320 1.00 69.38 247 LEU A N 1
ATOM 2060 C CA . LEU A 1 247 ? 0.394 11.073 24.266 1.00 69.38 247 LEU A CA 1
ATOM 2061 C C . LEU A 1 247 ? -0.006 11.379 25.717 1.00 69.38 247 LEU A C 1
ATOM 2063 O O . LEU A 1 247 ? 0.359 10.627 26.623 1.00 69.38 247 LEU A O 1
ATOM 2067 N N . SER A 1 248 ? -0.801 12.428 25.947 1.00 68.00 248 SER A N 1
ATOM 2068 C CA . SER A 1 248 ? -1.343 12.724 27.281 1.00 68.00 248 SER A CA 1
ATOM 2069 C C . SER A 1 248 ? -2.351 11.668 27.750 1.00 68.00 248 SER A C 1
ATOM 2071 O O . SER A 1 248 ? -2.287 11.243 28.904 1.00 68.00 248 SER A O 1
ATOM 2073 N N . ALA A 1 249 ? -3.197 11.145 26.854 1.00 66.44 249 ALA A N 1
ATOM 2074 C CA . ALA A 1 249 ? -4.099 10.036 27.170 1.00 66.44 249 ALA A CA 1
ATOM 2075 C C . ALA A 1 249 ? -3.352 8.727 27.499 1.00 66.44 249 ALA A C 1
ATOM 2077 O O . ALA A 1 249 ? -3.779 7.981 28.381 1.00 66.44 249 ALA A O 1
ATOM 2078 N N . PHE A 1 250 ? -2.219 8.453 26.840 1.00 64.38 250 PHE A N 1
ATOM 2079 C CA . PHE A 1 250 ? -1.400 7.266 27.117 1.00 64.38 250 PHE A CA 1
ATOM 2080 C C . PHE A 1 250 ? -0.718 7.329 28.492 1.00 64.38 250 PHE A C 1
ATOM 2082 O O . PHE A 1 250 ? -0.707 6.341 29.226 1.00 64.38 250 PHE A O 1
ATOM 2089 N N . LEU A 1 251 ? -0.212 8.504 28.877 1.00 63.81 251 LEU A N 1
ATOM 2090 C CA . LEU A 1 251 ? 0.408 8.720 30.190 1.00 63.81 251 LEU A CA 1
ATOM 2091 C C . LEU A 1 251 ? -0.595 8.605 31.353 1.00 63.81 251 LEU A C 1
ATOM 2093 O O . LEU A 1 251 ? -0.208 8.250 32.469 1.00 63.81 251 LEU A O 1
ATOM 2097 N N . ASP A 1 252 ? -1.881 8.859 31.107 1.00 68.38 252 ASP A N 1
ATOM 2098 C CA . ASP A 1 252 ? -2.934 8.667 32.108 1.00 68.38 252 ASP A CA 1
ATOM 2099 C C . ASP A 1 252 ? -3.354 7.196 32.275 1.00 68.38 252 ASP A C 1
ATOM 2101 O O . ASP A 1 252 ? -3.756 6.802 33.374 1.00 68.38 252 ASP A O 1
ATOM 2105 N N . ILE A 1 253 ? -3.188 6.349 31.251 1.00 73.69 253 ILE A N 1
ATOM 2106 C CA . ILE A 1 253 ? -3.445 4.901 31.353 1.00 73.69 253 ILE A CA 1
ATOM 2107 C C . ILE A 1 253 ? -2.433 4.241 32.298 1.00 73.69 253 ILE A C 1
ATOM 2109 O O . ILE A 1 253 ? -2.830 3.468 33.174 1.00 73.69 253 ILE A O 1
ATOM 2113 N N . ASP A 1 254 ? -1.151 4.597 32.202 1.00 68.19 254 ASP A N 1
ATOM 2114 C CA . ASP A 1 254 ? -0.111 4.045 33.081 1.00 68.19 254 ASP A CA 1
ATOM 2115 C C . ASP A 1 254 ? -0.312 4.457 34.546 1.00 68.19 254 ASP A C 1
ATOM 2117 O O . ASP A 1 254 ? -0.165 3.636 35.459 1.00 68.19 254 ASP A O 1
ATOM 2121 N N . LYS A 1 255 ? -0.750 5.699 34.792 1.00 73.12 255 LYS A N 1
ATOM 2122 C CA . LYS A 1 255 ? -1.142 6.145 36.140 1.00 73.12 255 LYS A CA 1
ATOM 2123 C C . LYS A 1 255 ? -2.335 5.354 36.670 1.00 73.12 255 LYS A C 1
ATOM 2125 O O . LYS A 1 255 ? -2.343 4.975 37.842 1.00 73.12 255 LYS A O 1
ATOM 2130 N N . TRP A 1 256 ? -3.312 5.054 35.815 1.00 80.06 256 TRP A N 1
ATOM 2131 C CA . TRP A 1 256 ? -4.487 4.273 36.197 1.00 80.06 256 TRP A CA 1
ATOM 2132 C C . TRP A 1 256 ? -4.128 2.823 36.538 1.00 80.06 256 TRP A C 1
ATOM 2134 O O . TRP A 1 256 ? -4.569 2.304 37.564 1.00 80.06 256 TRP A O 1
ATOM 2144 N N . HIS A 1 257 ? -3.256 2.193 35.746 1.00 80.94 257 HIS A N 1
ATOM 2145 C CA . HIS A 1 257 ? -2.727 0.859 36.030 1.00 80.94 257 HIS A CA 1
ATOM 2146 C C . HIS A 1 257 ? -1.940 0.820 37.343 1.00 80.94 257 HIS A C 1
ATOM 2148 O O . HIS A 1 257 ? -2.114 -0.109 38.136 1.00 80.94 257 HIS A O 1
ATOM 2154 N N . HIS A 1 258 ? -1.128 1.842 37.616 1.00 79.75 258 HIS A N 1
ATOM 2155 C CA . HIS A 1 258 ? -0.357 1.913 38.852 1.00 79.75 258 HIS A CA 1
ATOM 2156 C C . HIS A 1 258 ? -1.253 2.113 40.087 1.00 79.75 258 HIS A C 1
ATOM 2158 O O . HIS A 1 258 ? -1.097 1.412 41.089 1.00 79.75 258 HIS A O 1
ATOM 2164 N N . SER A 1 259 ? -2.260 2.992 40.008 1.00 79.00 259 SER A N 1
ATOM 2165 C CA . SER A 1 259 ? -3.255 3.155 41.077 1.00 79.00 259 SER A CA 1
ATOM 2166 C C . SER A 1 259 ? -4.095 1.895 41.294 1.00 79.00 259 SER A C 1
ATOM 2168 O O . SER A 1 259 ? -4.326 1.509 42.440 1.00 79.00 259 SER A O 1
ATOM 2170 N N . PHE A 1 260 ? -4.514 1.212 40.226 1.00 78.56 260 PHE A N 1
ATOM 2171 C CA . PHE A 1 260 ? -5.269 -0.037 40.333 1.00 78.56 260 PHE A CA 1
ATOM 2172 C C . PHE A 1 260 ? -4.441 -1.149 40.995 1.00 78.56 260 PHE A C 1
ATOM 2174 O O . PHE A 1 260 ? -4.941 -1.859 41.871 1.00 78.56 260 PHE A O 1
ATOM 2181 N N . PHE A 1 261 ? -3.156 -1.255 40.644 1.00 83.00 261 PHE A N 1
ATOM 2182 C CA . PHE A 1 261 ? -2.234 -2.208 41.259 1.00 83.00 261 PHE A CA 1
ATOM 2183 C C . PHE A 1 261 ? -2.041 -1.923 42.756 1.00 83.00 261 PHE A C 1
ATOM 2185 O O . PHE A 1 261 ? -2.160 -2.830 43.575 1.00 83.00 261 PHE A O 1
ATOM 2192 N N . LEU A 1 262 ? -1.859 -0.655 43.142 1.00 76.69 262 LEU A N 1
ATOM 2193 C CA . LEU A 1 262 ? -1.737 -0.255 44.550 1.00 76.69 262 LEU A CA 1
ATOM 2194 C C . LEU A 1 262 ? -3.007 -0.543 45.369 1.00 76.69 262 LEU A C 1
ATOM 2196 O O . LEU A 1 262 ? -2.912 -0.957 46.526 1.00 76.69 262 LEU A O 1
ATOM 2200 N N . ILE A 1 263 ? -4.197 -0.372 44.785 1.00 76.69 263 ILE A N 1
ATOM 2201 C CA . ILE A 1 263 ? -5.475 -0.696 45.443 1.00 76.69 263 ILE A CA 1
ATOM 2202 C C . ILE A 1 263 ? -5.617 -2.214 45.653 1.00 76.69 263 ILE A C 1
ATOM 2204 O O . ILE A 1 263 ? -6.059 -2.662 46.719 1.00 76.69 263 ILE A O 1
ATOM 2208 N N . MET A 1 264 ? -5.202 -3.016 44.670 1.00 76.50 264 MET A N 1
ATOM 2209 C CA . MET A 1 264 ? -5.203 -4.480 44.756 1.00 76.50 264 MET A CA 1
ATOM 2210 C C . MET A 1 264 ? -4.202 -5.006 45.795 1.00 76.50 264 MET A C 1
ATOM 2212 O O . MET A 1 264 ? -4.554 -5.870 46.603 1.00 76.50 264 MET A O 1
ATOM 2216 N N . GLU A 1 265 ? -2.986 -4.457 45.832 1.00 75.25 265 GLU A N 1
ATOM 2217 C CA . GLU A 1 265 ? -1.941 -4.843 46.789 1.00 75.25 265 GLU A CA 1
ATOM 2218 C C . GLU A 1 265 ? -2.386 -4.553 48.233 1.00 75.25 265 GLU A C 1
ATOM 2220 O O . GLU A 1 265 ? -2.276 -5.394 49.129 1.00 75.25 265 GLU A O 1
ATOM 2225 N N . ARG A 1 266 ? -3.002 -3.386 48.455 1.00 68.19 266 ARG A N 1
ATOM 2226 C CA . ARG A 1 266 ? -3.493 -2.963 49.774 1.00 68.19 266 ARG A CA 1
ATOM 2227 C C . ARG A 1 266 ? -4.690 -3.794 50.250 1.00 68.19 266 ARG A C 1
ATOM 2229 O O . ARG A 1 266 ? -4.809 -4.077 51.442 1.00 68.19 266 ARG A O 1
ATOM 2236 N N . SER A 1 267 ? -5.527 -4.255 49.319 1.00 64.00 267 SER A N 1
ATOM 2237 C CA . SER A 1 267 ? -6.637 -5.172 49.612 1.00 64.00 267 SER A CA 1
ATOM 2238 C C . SER A 1 267 ? -6.148 -6.575 49.991 1.00 64.00 267 SER A C 1
ATOM 2240 O O . SER A 1 267 ? -6.736 -7.212 50.863 1.00 64.00 267 SER A O 1
ATOM 2242 N N . ARG A 1 268 ? -5.033 -7.045 49.413 1.00 61.47 268 ARG A N 1
ATOM 2243 C CA . ARG A 1 268 ? -4.408 -8.328 49.784 1.00 61.47 268 ARG A CA 1
ATOM 2244 C C . ARG A 1 268 ? -3.793 -8.306 51.182 1.00 61.47 268 ARG A C 1
ATOM 2246 O O . ARG A 1 268 ? -3.977 -9.258 51.937 1.00 61.47 268 ARG A O 1
ATOM 2253 N N . VAL A 1 269 ? -3.131 -7.213 51.563 1.00 61.72 269 VAL A N 1
ATOM 2254 C CA . VAL A 1 269 ? -2.529 -7.071 52.905 1.00 61.72 269 VAL A CA 1
ATOM 2255 C C . VAL A 1 269 ? -3.597 -7.019 54.010 1.00 61.72 269 VAL A C 1
ATOM 2257 O O . VAL A 1 269 ? -3.374 -7.530 55.106 1.00 61.72 269 VAL A O 1
ATOM 2260 N N . SER A 1 270 ? -4.791 -6.487 53.724 1.00 52.47 270 SER A N 1
ATOM 2261 C CA . SER A 1 270 ? -5.895 -6.453 54.696 1.00 52.47 270 SER A CA 1
ATOM 2262 C C . SER A 1 270 ? -6.538 -7.821 54.960 1.00 52.47 270 SER A C 1
ATOM 2264 O O . SER A 1 270 ? -7.124 -8.010 56.025 1.00 52.47 270 SER A O 1
ATOM 2266 N N . ILE A 1 271 ? -6.447 -8.769 54.021 1.00 53.50 271 ILE A N 1
ATOM 2267 C CA . ILE A 1 271 ? -7.066 -10.099 54.153 1.00 53.50 271 ILE A CA 1
ATOM 2268 C C . ILE A 1 271 ? -6.169 -11.049 54.966 1.00 53.50 271 ILE A C 1
ATOM 2270 O O . ILE A 1 271 ? -6.679 -11.866 55.727 1.00 53.50 271 ILE A O 1
ATOM 2274 N N . CYS A 1 272 ? -4.842 -10.892 54.915 1.00 51.38 272 CYS A N 1
ATOM 2275 C CA . CYS A 1 272 ? -3.916 -11.757 55.662 1.00 51.38 272 CYS A CA 1
ATOM 2276 C C . CYS A 1 272 ? -3.804 -11.437 57.168 1.00 51.38 272 CYS A C 1
ATOM 2278 O O . CYS A 1 272 ? -3.325 -12.274 57.930 1.00 51.38 272 CYS A O 1
ATOM 2280 N N . SER A 1 273 ? -4.262 -10.267 57.628 1.00 52.41 273 SER A N 1
ATOM 2281 C CA . SER A 1 273 ? -4.172 -9.884 59.051 1.00 52.41 273 SER A CA 1
ATOM 2282 C C . SER A 1 273 ? -5.291 -10.445 59.939 1.00 52.41 273 SER A C 1
ATOM 2284 O O . SER A 1 273 ? -5.187 -10.346 61.160 1.00 52.41 273 SER A O 1
ATOM 2286 N N . TYR A 1 274 ? -6.338 -11.061 59.376 1.00 53.44 274 TYR A N 1
ATOM 2287 C CA . TYR A 1 274 ? -7.449 -11.619 60.166 1.00 53.44 274 TYR A CA 1
ATOM 2288 C C . TYR A 1 274 ? -7.328 -13.119 60.491 1.00 53.44 274 TYR A C 1
ATOM 2290 O O . TYR A 1 274 ? -7.996 -13.582 61.412 1.00 53.44 274 TYR A O 1
ATOM 2298 N N . ASP A 1 275 ? -6.429 -13.866 59.837 1.00 51.59 275 ASP A N 1
ATOM 2299 C CA . ASP A 1 275 ? -6.325 -15.329 60.015 1.00 51.59 275 ASP A CA 1
ATOM 2300 C C . ASP A 1 275 ? -5.301 -15.793 61.070 1.00 51.59 275 ASP A C 1
ATOM 2302 O O . ASP A 1 275 ? -5.161 -16.985 61.332 1.00 51.59 275 ASP A O 1
ATOM 2306 N N . SER A 1 276 ? -4.605 -14.876 61.750 1.00 54.00 276 SER A N 1
ATOM 2307 C CA . SER A 1 276 ? -3.586 -15.246 62.757 1.00 54.00 276 SER A CA 1
ATOM 2308 C C . SER A 1 276 ? -4.116 -15.325 64.202 1.00 54.00 276 SER A C 1
ATOM 2310 O O . SER A 1 276 ? -3.342 -15.544 65.133 1.00 54.00 276 SER A O 1
ATOM 2312 N N . GLY A 1 277 ? -5.424 -15.132 64.418 1.00 53.62 277 GLY A N 1
ATOM 2313 C CA . GLY A 1 277 ? -6.010 -14.888 65.745 1.00 53.62 277 GLY A CA 1
ATOM 2314 C C . GLY A 1 277 ? -6.948 -15.959 66.315 1.00 53.62 277 GLY A C 1
ATOM 2315 O O . GLY A 1 277 ? -7.588 -15.690 67.326 1.00 53.62 277 GLY A O 1
ATOM 2316 N N . CYS A 1 278 ? -7.077 -17.145 65.712 1.00 51.22 278 CYS A N 1
ATOM 2317 C CA . CYS A 1 278 ? -8.054 -18.160 66.148 1.00 51.22 278 CYS A CA 1
ATOM 2318 C C . CYS A 1 278 ? -7.441 -19.552 66.362 1.00 51.22 278 CYS A C 1
ATOM 2320 O O . CYS A 1 278 ? -7.821 -20.516 65.711 1.00 51.22 278 CYS A O 1
ATOM 2322 N N . ALA A 1 279 ? -6.503 -19.688 67.302 1.00 54.34 279 ALA A N 1
ATOM 2323 C CA . ALA A 1 279 ? -6.132 -21.005 67.828 1.00 54.34 279 ALA A CA 1
ATOM 2324 C C . ALA A 1 279 ? -5.510 -20.887 69.222 1.00 54.34 279 ALA A C 1
ATOM 2326 O O . ALA A 1 279 ? -4.291 -20.892 69.355 1.00 54.34 279 ALA A O 1
ATOM 2327 N N . LYS A 1 280 ? -6.343 -20.747 70.259 1.00 50.78 280 LYS A N 1
ATOM 2328 C CA . LYS A 1 280 ? -6.008 -21.037 71.667 1.00 50.78 280 LYS A CA 1
ATOM 2329 C C . LYS A 1 280 ? -7.249 -20.792 72.517 1.00 50.78 280 LYS A C 1
ATOM 2331 O O . LYS A 1 280 ? -7.403 -19.684 72.981 1.00 50.78 280 LYS A O 1
ATOM 2336 N N . TYR A 1 281 ? -8.128 -21.783 72.658 1.00 50.19 281 TYR A N 1
ATOM 2337 C CA . TYR A 1 281 ? -8.915 -22.091 73.867 1.00 50.19 281 TYR A CA 1
ATOM 2338 C C . TYR A 1 281 ? -9.710 -23.372 73.583 1.00 50.19 281 TYR A C 1
ATOM 2340 O O . TYR A 1 281 ? -10.516 -23.393 72.657 1.00 50.19 281 TYR A O 1
ATOM 2348 N N . GLY A 1 282 ? -9.478 -24.432 74.364 1.00 51.34 282 GLY A N 1
ATOM 2349 C CA . GLY A 1 282 ? -10.342 -25.616 74.364 1.00 51.34 282 GLY A CA 1
ATOM 2350 C C . GLY A 1 282 ? -9.641 -26.956 74.583 1.00 51.34 282 GLY A C 1
ATOM 2351 O O . GLY A 1 282 ? -9.638 -27.771 73.667 1.00 51.34 282 GLY A O 1
ATOM 2352 N N . LEU A 1 283 ? -9.078 -27.172 75.777 1.00 44.94 283 LEU A N 1
ATOM 2353 C CA . LEU A 1 283 ? -9.111 -28.435 76.536 1.00 44.94 283 LEU A CA 1
ATOM 2354 C C . LEU A 1 283 ? -8.781 -28.137 78.003 1.00 44.94 283 LEU A C 1
ATOM 2356 O O . LEU A 1 283 ? -7.831 -27.353 78.230 1.00 44.94 283 LEU A O 1
#

Sequence (283 aa):
MMKPFIYSKEVTAEGTKKPISQAEEVLNWQTKNALAQNSLLQKIERKMDKIELSIEKEIGGMNSRLQKHYAELKEKMERLEEETRKIKETRRFNNLLIEKERELQKTREQYEELVHYVEEKKKIPIFEDEPYYVRPSKVFPTISRQSLKPTPLFPPKDSPQRHRDWFKEKRKEKESEEEISPEPTPEPSPKKTEVSSDEKIFQDAEDPYSQYTIHHISSDDSIPSSDEESVESFEENTETEEAELYLSAFLDIDKWHHSFFLIMERSRVSICSYDSGCAKYGL